Protein AF-A0AAV0EUQ7-F1 (afdb_monomer)

Secondary structure (DSSP, 8-state):
--HHHHHHHHHHHHHHHHHHT--TT--HHHHHHHHHHHHHH-TT-----------PPP-PPPP----------------------------------------PPPPPHHHHHHHHHHHHHHHHHHHHHHHHHHHHHHHHHHHHHHHHHHHHHHHHHHHHHHHHHHHHHHHS-STT---HHHHHHHHHHHHHHHHHHHHHGGG--SSSTTSGGG----------

Structure (mmCIF, N/CA/C/O backbone):
data_AF-A0AAV0EUQ7-F1
#
_entry.id   AF-A0AAV0EUQ7-F1
#
loop_
_atom_site.group_PDB
_atom_site.id
_atom_site.type_symbol
_atom_site.label_atom_id
_atom_site.label_alt_id
_atom_site.label_comp_id
_atom_site.label_asym_id
_atom_site.label_entity_id
_atom_site.label_seq_id
_atom_site.pdbx_PDB_ins_code
_atom_site.Cartn_x
_atom_site.Cartn_y
_atom_site.Cartn_z
_atom_site.occupancy
_atom_site.B_iso_or_equiv
_atom_site.auth_seq_id
_atom_site.auth_comp_id
_atom_site.auth_asym_id
_atom_site.auth_atom_id
_atom_site.pdbx_PDB_model_num
ATOM 1 N N . MET A 1 1 ? -34.499 -4.919 10.150 1.00 52.59 1 MET A N 1
ATOM 2 C CA . MET A 1 1 ? -34.180 -5.898 9.084 1.00 52.59 1 MET A CA 1
ATOM 3 C C . MET A 1 1 ? -33.471 -5.112 8.019 1.00 52.59 1 MET A C 1
ATOM 5 O O . MET A 1 1 ? -34.111 -4.411 7.245 1.00 52.59 1 MET A O 1
ATOM 9 N N . ASP A 1 2 ? -32.152 -5.117 8.083 1.00 74.38 2 ASP A N 1
ATOM 10 C CA . ASP A 1 2 ? -31.404 -3.967 7.592 1.00 74.38 2 ASP A CA 1
ATOM 11 C C . ASP A 1 2 ? -31.060 -4.186 6.128 1.00 74.38 2 ASP A C 1
ATOM 13 O O . ASP A 1 2 ? -30.527 -5.236 5.760 1.00 74.38 2 ASP A O 1
ATOM 17 N N . THR A 1 3 ? -31.366 -3.200 5.285 1.00 75.69 3 THR A N 1
ATOM 18 C CA . THR A 1 3 ? -31.221 -3.302 3.826 1.00 75.69 3 THR A CA 1
ATOM 19 C C . THR A 1 3 ? -29.813 -3.749 3.434 1.00 75.69 3 THR A C 1
ATOM 21 O O . THR A 1 3 ? -29.660 -4.605 2.568 1.00 75.69 3 THR A O 1
ATOM 24 N N . ILE A 1 4 ? -28.789 -3.265 4.146 1.00 79.06 4 ILE A N 1
ATOM 25 C CA . ILE A 1 4 ? -27.384 -3.661 3.970 1.00 79.06 4 ILE A CA 1
ATOM 26 C C . ILE A 1 4 ? -27.187 -5.164 4.237 1.00 79.06 4 ILE A C 1
ATOM 28 O O . ILE A 1 4 ? -26.607 -5.859 3.406 1.00 79.06 4 ILE A O 1
ATOM 32 N N . SER A 1 5 ? -27.717 -5.697 5.345 1.00 77.75 5 SER A N 1
ATOM 33 C CA . SER A 1 5 ? -27.618 -7.129 5.674 1.00 77.75 5 SER A CA 1
ATOM 34 C C . SER A 1 5 ? -28.355 -8.000 4.650 1.00 77.75 5 SER A C 1
ATOM 36 O O . SER A 1 5 ? -27.880 -9.078 4.295 1.00 77.75 5 SER A O 1
ATOM 38 N N . THR A 1 6 ? -29.490 -7.528 4.130 1.00 83.81 6 THR A N 1
ATOM 39 C CA . THR A 1 6 ? -30.262 -8.217 3.084 1.00 83.81 6 THR A CA 1
ATOM 40 C C . THR A 1 6 ? -29.517 -8.243 1.744 1.00 83.81 6 THR A C 1
ATOM 42 O O . THR A 1 6 ? -29.412 -9.300 1.122 1.00 83.81 6 THR A O 1
ATOM 45 N N . GLN A 1 7 ? -28.947 -7.113 1.313 1.00 82.00 7 GLN A N 1
ATOM 46 C CA . GLN A 1 7 ? -28.176 -7.022 0.067 1.00 82.00 7 GLN A CA 1
ATOM 47 C C . GLN A 1 7 ? -26.852 -7.808 0.148 1.00 82.00 7 GLN A C 1
ATOM 49 O O . GLN A 1 7 ? -26.487 -8.492 -0.806 1.00 82.00 7 GLN A O 1
ATOM 54 N N . ALA A 1 8 ? -26.175 -7.816 1.303 1.00 83.88 8 ALA A N 1
ATOM 55 C CA . ALA A 1 8 ? -24.977 -8.635 1.520 1.00 83.88 8 ALA A CA 1
ATOM 56 C C . ALA A 1 8 ? -25.270 -10.146 1.411 1.00 83.88 8 ALA A C 1
ATOM 58 O O . ALA A 1 8 ? -24.515 -10.882 0.776 1.00 83.88 8 ALA A O 1
ATOM 59 N N . ARG A 1 9 ? -26.401 -10.617 1.961 1.00 85.88 9 ARG A N 1
ATOM 60 C CA . ARG A 1 9 ? -26.843 -12.019 1.814 1.00 85.88 9 ARG A CA 1
ATOM 61 C C . ARG A 1 9 ? -27.103 -12.393 0.353 1.00 85.88 9 ARG A C 1
ATOM 63 O O . ARG A 1 9 ? -26.729 -13.491 -0.050 1.00 85.88 9 ARG A O 1
ATOM 70 N N . LYS A 1 10 ? -27.697 -11.491 -0.439 1.00 85.44 10 LYS A N 1
ATOM 71 C CA . LYS A 1 10 ? -27.901 -11.687 -1.885 1.00 85.44 10 LYS A CA 1
ATOM 72 C C . LYS A 1 10 ? -26.578 -11.823 -2.639 1.00 85.44 10 LYS A C 1
ATOM 74 O O . LYS A 1 10 ? -26.402 -12.810 -3.347 1.00 85.44 10 LYS A O 1
ATOM 79 N N . LEU A 1 11 ? -25.638 -10.892 -2.445 1.00 87.12 11 LEU A N 1
ATOM 80 C CA . LEU A 1 11 ? -24.323 -10.938 -3.099 1.00 87.12 11 LEU A CA 1
ATOM 81 C C . LEU A 1 11 ? -23.569 -12.237 -2.765 1.00 87.12 11 LEU A C 1
ATOM 83 O O . LEU A 1 11 ? -23.055 -12.895 -3.666 1.00 87.12 11 LEU A O 1
ATOM 87 N N . ASN A 1 12 ? -23.588 -12.661 -1.497 1.00 85.94 12 ASN A N 1
ATOM 88 C CA . ASN A 1 12 ? -23.003 -13.936 -1.069 1.00 85.94 12 ASN A CA 1
ATOM 89 C C . ASN A 1 12 ? -23.704 -15.157 -1.702 1.00 85.94 12 ASN A C 1
ATOM 91 O O . ASN A 1 12 ? -23.074 -16.196 -1.894 1.00 85.94 12 ASN A O 1
ATOM 95 N N . GLY A 1 13 ? -24.987 -15.043 -2.057 1.00 85.12 13 GLY A N 1
ATOM 96 C CA . GLY A 1 13 ? -25.699 -16.027 -2.875 1.00 85.12 13 GLY A CA 1
ATOM 97 C C . GLY A 1 13 ? -25.174 -16.084 -4.313 1.00 85.12 13 GLY A C 1
ATOM 98 O O . GLY A 1 13 ? -24.893 -17.173 -4.810 1.00 85.12 13 GLY A O 1
ATOM 99 N N . CYS A 1 14 ? -24.972 -14.929 -4.956 1.00 82.62 14 CYS A N 1
ATOM 100 C CA . CYS A 1 14 ? -24.403 -14.840 -6.308 1.00 82.62 14 CYS A CA 1
ATOM 101 C C . CYS A 1 14 ? -22.967 -15.388 -6.382 1.00 82.62 14 CYS A C 1
ATOM 103 O O . CYS A 1 14 ? -22.629 -16.073 -7.345 1.00 82.62 14 CYS A O 1
ATOM 105 N N . VAL A 1 15 ? -22.136 -15.135 -5.362 1.00 83.75 15 VAL A N 1
ATOM 106 C CA . VAL A 1 15 ? -20.780 -15.710 -5.260 1.00 83.75 15 VAL A CA 1
ATOM 107 C C . VAL A 1 15 ? -20.852 -17.239 -5.187 1.00 83.75 15 VAL A C 1
ATOM 109 O O . VAL A 1 15 ? -20.284 -17.910 -6.045 1.00 83.75 15 VAL A O 1
ATOM 112 N N . LYS A 1 16 ? -21.653 -17.798 -4.269 1.00 82.00 16 LYS A N 1
ATOM 113 C CA . LYS A 1 16 ? -21.816 -19.259 -4.126 1.00 82.00 16 LYS A CA 1
ATOM 114 C C . LYS A 1 16 ? -22.374 -19.948 -5.370 1.00 82.00 16 LYS A C 1
ATOM 116 O O . LYS A 1 16 ? -22.013 -21.084 -5.658 1.00 82.00 16 LYS A O 1
ATOM 121 N N . GLN A 1 17 ? -23.240 -19.277 -6.130 1.00 79.31 17 GLN A N 1
ATOM 122 C CA . GLN A 1 17 ? -23.713 -19.789 -7.421 1.00 79.31 17 GLN A CA 1
ATOM 123 C C . GLN A 1 17 ? -22.573 -19.922 -8.442 1.00 79.31 17 GLN A C 1
ATOM 125 O O . GLN A 1 17 ? -22.551 -20.892 -9.194 1.00 79.31 17 GLN A O 1
ATOM 130 N N . LEU A 1 18 ? -21.616 -18.991 -8.456 1.00 75.50 18 LEU A N 1
ATOM 131 C CA . LEU A 1 18 ? -20.462 -19.022 -9.360 1.00 75.50 18 LEU A CA 1
ATOM 132 C C . LEU A 1 18 ? -19.373 -20.001 -8.903 1.00 75.50 18 LEU A C 1
ATOM 134 O O . LEU A 1 18 ? -18.779 -20.666 -9.747 1.00 75.50 18 LEU A O 1
ATOM 138 N N . GLU A 1 19 ? -19.160 -20.142 -7.593 1.00 72.81 19 GLU A N 1
ATOM 139 C CA . GLU A 1 19 ? -18.294 -21.177 -7.007 1.00 72.81 19 GLU A CA 1
ATOM 140 C C . GLU A 1 19 ? -18.806 -22.585 -7.360 1.00 72.81 19 GLU A C 1
ATOM 142 O O . GLU A 1 19 ? -18.053 -23.414 -7.868 1.00 72.81 19 GLU A O 1
ATOM 147 N N . ASN A 1 20 ? -20.113 -22.831 -7.201 1.00 73.81 20 ASN A N 1
ATOM 148 C CA . ASN A 1 20 ? -20.750 -24.112 -7.535 1.00 73.81 20 ASN A CA 1
ATOM 149 C C . ASN A 1 20 ? -20.705 -24.465 -9.036 1.00 73.81 20 ASN A C 1
ATOM 151 O O . ASN A 1 20 ? -20.821 -25.638 -9.385 1.00 73.81 20 ASN A O 1
ATOM 155 N N . LEU A 1 21 ? -20.529 -23.480 -9.926 1.00 71.19 21 LEU A N 1
ATOM 156 C CA . LEU A 1 21 ? -20.320 -23.702 -11.366 1.00 71.19 21 LEU A CA 1
ATOM 157 C C . LEU A 1 21 ? -18.876 -24.114 -11.713 1.00 71.19 21 LEU A C 1
ATOM 159 O O . LEU A 1 21 ? -18.575 -24.377 -12.875 1.00 71.19 21 LEU A O 1
ATOM 163 N N . ASN A 1 22 ? -18.000 -24.192 -10.707 1.00 65.06 22 ASN A N 1
ATOM 164 C CA . ASN A 1 22 ? -16.682 -24.823 -10.732 1.00 65.06 22 ASN A CA 1
ATOM 165 C C . ASN A 1 22 ? -15.756 -24.443 -11.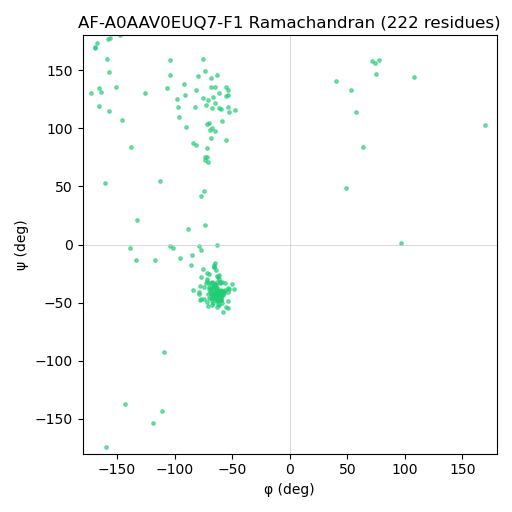922 1.00 65.06 22 ASN A C 1
ATOM 167 O O . ASN A 1 22 ? -15.177 -25.325 -12.569 1.00 65.06 22 ASN A O 1
ATOM 171 N N . PRO A 1 23 ? -15.576 -23.139 -12.238 1.00 61.88 23 PRO A N 1
ATOM 172 C CA . PRO A 1 23 ? -14.673 -22.687 -13.294 1.00 61.88 23 PRO A CA 1
ATOM 173 C C . PRO A 1 23 ? -13.206 -22.866 -12.868 1.00 61.88 23 PRO A C 1
ATOM 175 O O . PRO A 1 23 ? -12.555 -21.934 -12.395 1.00 61.88 23 PRO A O 1
ATOM 178 N N . SER A 1 24 ? -12.683 -24.081 -13.038 1.00 55.16 24 SER A N 1
ATOM 179 C CA . SER A 1 24 ? -11.298 -24.441 -12.711 1.00 55.16 24 SER A CA 1
ATOM 180 C C . SER A 1 24 ? -10.305 -23.475 -13.369 1.00 55.16 24 SER A C 1
ATOM 182 O O . SER A 1 24 ? -10.194 -23.431 -14.592 1.00 55.16 24 SER A O 1
ATOM 184 N N . GLY A 1 25 ? -9.592 -22.696 -12.549 1.00 64.06 25 GLY A N 1
ATOM 185 C CA . GLY A 1 25 ? -8.613 -21.696 -12.993 1.00 64.06 25 GLY A CA 1
ATOM 186 C C . GLY A 1 25 ? -9.114 -20.247 -13.094 1.00 64.06 25 GLY A C 1
ATOM 187 O O . GLY A 1 25 ? -8.322 -19.379 -13.452 1.00 64.06 25 GLY A O 1
ATOM 188 N N . ALA A 1 26 ? -10.377 -19.946 -12.768 1.00 68.88 26 ALA A N 1
ATOM 189 C CA . ALA A 1 26 ? -10.827 -18.557 -12.615 1.00 68.88 26 ALA A CA 1
ATOM 190 C C . ALA A 1 26 ? -10.194 -17.893 -11.379 1.00 68.88 26 ALA A C 1
ATOM 192 O O . ALA A 1 26 ? -10.046 -18.528 -10.333 1.00 68.88 26 ALA A O 1
ATOM 193 N N . SER A 1 27 ? -9.863 -16.603 -11.472 1.00 78.44 27 SER A N 1
ATOM 194 C CA . SER A 1 27 ? -9.419 -15.830 -10.310 1.00 78.44 27 SER A CA 1
ATOM 195 C C . SER A 1 27 ? -10.594 -15.519 -9.381 1.00 78.44 27 SER A C 1
ATOM 197 O O . SER A 1 27 ? -11.710 -15.271 -9.842 1.00 78.44 27 SER A O 1
ATOM 199 N N . GLU A 1 28 ? -10.333 -15.411 -8.075 1.00 80.38 28 GLU A N 1
ATOM 200 C CA . GLU A 1 28 ? -11.269 -14.847 -7.086 1.00 80.38 28 GLU A CA 1
ATOM 201 C C . GLU A 1 28 ? -11.841 -13.499 -7.563 1.00 80.38 28 GLU A C 1
ATOM 203 O O . GLU A 1 28 ? -13.035 -13.223 -7.436 1.00 80.38 28 GLU A O 1
ATOM 208 N N . LYS A 1 29 ? -10.998 -12.687 -8.216 1.00 81.81 29 LYS A N 1
ATOM 209 C CA . LYS A 1 29 ? -11.398 -11.419 -8.826 1.00 81.81 29 LYS A CA 1
ATOM 210 C C . LYS A 1 29 ? -12.425 -11.597 -9.951 1.00 81.81 29 LYS A C 1
ATOM 212 O O . LYS A 1 29 ? -13.379 -10.826 -10.014 1.00 81.81 29 LYS A O 1
ATOM 217 N N . ASP A 1 30 ? -12.262 -12.606 -10.805 1.00 81.06 30 ASP A N 1
ATOM 218 C CA . ASP A 1 30 ? -13.189 -12.887 -11.909 1.00 81.06 30 ASP A CA 1
ATOM 219 C C . ASP A 1 30 ? -14.533 -13.404 -11.382 1.00 81.06 30 ASP A C 1
ATOM 221 O O . ASP A 1 30 ? -15.588 -13.063 -11.921 1.00 81.06 30 ASP A O 1
ATOM 225 N N . ILE A 1 31 ? -14.504 -14.202 -10.308 1.00 81.94 31 ILE A N 1
ATOM 226 C CA . ILE A 1 31 ? -15.698 -14.672 -9.595 1.00 81.94 31 ILE A CA 1
ATOM 227 C C . ILE A 1 31 ? -16.444 -13.473 -8.996 1.00 81.94 31 ILE A C 1
ATOM 229 O O . ILE A 1 31 ? -17.648 -13.335 -9.216 1.00 81.94 31 ILE A O 1
ATOM 233 N N . LEU A 1 32 ? -15.742 -12.563 -8.313 1.00 85.19 32 LEU A N 1
ATOM 234 C CA . LEU A 1 32 ? -16.341 -11.373 -7.704 1.00 85.19 32 LEU A CA 1
ATOM 235 C C . LEU A 1 32 ? -16.910 -10.397 -8.747 1.00 85.19 32 LEU A C 1
ATOM 237 O O . LEU A 1 32 ? -18.038 -9.925 -8.588 1.00 85.19 32 LEU A O 1
ATOM 241 N N . ASP A 1 33 ? -16.177 -10.115 -9.827 1.00 84.38 33 ASP A N 1
ATOM 242 C CA . ASP A 1 33 ? -16.648 -9.217 -10.889 1.00 84.38 33 ASP A CA 1
ATOM 243 C C . ASP A 1 33 ? -17.863 -9.820 -11.636 1.00 84.38 33 ASP A C 1
ATOM 245 O O . ASP A 1 33 ? -18.817 -9.097 -11.937 1.00 84.38 33 ASP A O 1
ATOM 249 N N . ARG A 1 34 ? -17.925 -11.150 -11.829 1.00 80.88 34 ARG A N 1
ATOM 250 C CA . ARG A 1 34 ? -19.130 -11.848 -12.335 1.00 80.88 34 ARG A CA 1
ATOM 251 C C . ARG A 1 34 ? -20.295 -11.816 -11.340 1.00 80.88 34 ARG A C 1
ATOM 253 O O . ARG A 1 34 ? -21.426 -11.548 -11.749 1.00 80.88 34 ARG A O 1
ATOM 260 N N . ALA A 1 35 ? -20.042 -12.039 -10.048 1.00 82.75 35 ALA A N 1
ATOM 261 C CA . ALA A 1 35 ? -21.071 -11.992 -9.003 1.00 82.75 35 ALA A CA 1
ATOM 262 C C . ALA A 1 35 ? -21.726 -10.607 -8.940 1.00 82.75 35 ALA A C 1
ATOM 264 O O . ALA A 1 35 ? -22.945 -10.492 -8.815 1.00 82.75 35 ALA A O 1
ATOM 265 N N . LYS A 1 36 ? -20.917 -9.556 -9.111 1.00 84.81 36 LYS A N 1
ATOM 266 C CA . LYS A 1 36 ? -21.348 -8.158 -9.167 1.00 84.81 36 LYS A CA 1
ATOM 267 C C . LYS A 1 36 ? -22.245 -7.869 -10.375 1.00 84.81 36 LYS A C 1
ATOM 269 O O . LYS A 1 36 ? -23.234 -7.157 -10.225 1.00 84.81 36 LYS A O 1
ATOM 274 N N . VAL A 1 37 ? -21.958 -8.454 -11.543 1.00 83.50 37 VAL A N 1
ATOM 275 C CA . VAL A 1 37 ? -22.826 -8.348 -12.733 1.00 83.50 37 VAL A CA 1
ATOM 276 C C . VAL A 1 37 ? -24.178 -9.025 -12.501 1.00 83.50 37 VAL A C 1
ATOM 278 O O . VAL A 1 37 ? -25.200 -8.398 -12.769 1.00 83.50 37 VAL A O 1
ATOM 281 N N . LEU A 1 38 ? -24.208 -10.252 -11.964 1.00 81.00 38 LEU A N 1
ATOM 282 C CA . LEU A 1 38 ? -25.463 -10.950 -11.638 1.00 81.00 38 LEU A CA 1
ATOM 283 C C . LEU A 1 38 ? -26.294 -10.164 -10.612 1.00 81.00 38 LEU A C 1
ATOM 285 O O . LEU A 1 38 ? -27.476 -9.905 -10.826 1.00 81.00 38 LEU A O 1
ATOM 289 N N . PHE A 1 39 ? -25.652 -9.702 -9.539 1.00 81.69 39 PHE A N 1
ATOM 290 C CA . PHE A 1 39 ? -26.280 -8.909 -8.483 1.00 81.69 39 PHE A CA 1
ATOM 291 C C . PHE A 1 39 ? -26.859 -7.569 -8.987 1.00 81.69 39 PHE A C 1
ATOM 293 O O . PHE A 1 39 ? -27.863 -7.097 -8.463 1.00 81.69 39 PHE A O 1
ATOM 300 N N . MET A 1 40 ? -26.283 -6.977 -10.042 1.00 79.75 40 MET A N 1
ATOM 301 C CA . MET A 1 40 ? -26.794 -5.754 -10.682 1.00 79.75 40 MET A CA 1
ATOM 302 C C . MET A 1 40 ? -27.890 -5.986 -11.741 1.00 79.75 40 MET A C 1
ATOM 304 O O . MET A 1 40 ? -28.479 -5.006 -12.207 1.00 79.75 40 MET A O 1
ATOM 308 N N . GLN A 1 41 ? -28.166 -7.234 -12.137 1.00 75.69 41 GLN A N 1
ATOM 309 C CA . GLN A 1 41 ? -29.303 -7.586 -13.007 1.00 75.69 41 GLN A CA 1
ATOM 310 C C . GLN A 1 41 ? -30.604 -7.798 -12.221 1.00 75.69 41 GLN A C 1
ATOM 312 O O . GLN A 1 41 ? -31.687 -7.749 -12.803 1.00 75.69 41 GLN A O 1
ATOM 317 N N . ASP A 1 42 ? -30.503 -8.007 -10.908 1.00 69.69 42 ASP A N 1
ATOM 318 C CA . ASP A 1 42 ? -31.632 -8.231 -10.011 1.00 69.69 42 ASP A CA 1
ATOM 319 C C . ASP A 1 42 ? -32.564 -6.992 -10.008 1.00 69.69 42 ASP A C 1
ATOM 321 O O . ASP A 1 42 ? -32.129 -5.904 -9.619 1.00 69.69 42 ASP A O 1
ATOM 325 N N . PRO A 1 43 ? -33.842 -7.086 -10.435 1.00 63.81 43 PRO A N 1
ATOM 326 C CA . PRO A 1 43 ? -34.712 -5.911 -10.597 1.00 63.81 43 PRO A CA 1
ATOM 327 C C . PRO A 1 43 ? -35.032 -5.217 -9.264 1.00 63.81 43 PRO A C 1
ATOM 329 O O . PRO A 1 43 ? -35.364 -4.034 -9.244 1.00 63.81 43 PRO A O 1
ATOM 332 N N . ASN A 1 44 ? -34.860 -5.937 -8.152 1.00 63.81 44 ASN A N 1
ATOM 333 C CA . ASN A 1 44 ? -34.972 -5.431 -6.784 1.00 63.81 44 ASN A CA 1
ATOM 334 C C . ASN A 1 44 ? -33.639 -4.862 -6.241 1.00 63.81 44 ASN A C 1
ATOM 336 O O . ASN A 1 44 ? -33.504 -4.654 -5.030 1.00 63.81 44 ASN A O 1
ATOM 340 N N . PHE A 1 45 ? -32.634 -4.627 -7.093 1.00 65.50 45 PHE A N 1
ATOM 341 C CA . PHE A 1 45 ? -31.454 -3.839 -6.742 1.00 65.50 45 PHE A CA 1
ATOM 342 C C . PHE A 1 45 ? -31.738 -2.344 -6.938 1.00 65.50 45 PHE A C 1
ATOM 344 O O . PHE A 1 45 ? -31.469 -1.749 -7.988 1.00 65.50 45 PHE A O 1
ATOM 351 N N . GLU A 1 46 ? -32.290 -1.722 -5.894 1.00 56.84 46 GLU A N 1
ATOM 352 C CA . GLU A 1 46 ? -32.380 -0.269 -5.817 1.00 56.84 46 GLU A CA 1
ATOM 353 C C . GLU A 1 46 ? -30.968 0.331 -5.867 1.00 56.84 46 GLU A C 1
ATOM 355 O O . GLU A 1 46 ? -30.113 0.071 -5.018 1.00 56.84 46 GLU A O 1
ATOM 360 N N . LYS A 1 47 ? -30.705 1.103 -6.923 1.00 56.34 47 LYS A N 1
ATOM 361 C CA . LYS A 1 47 ? -29.368 1.612 -7.228 1.00 56.34 47 LYS A CA 1
ATOM 362 C C . LYS A 1 47 ? -28.994 2.694 -6.226 1.00 56.34 47 LYS A C 1
ATOM 364 O O . LYS A 1 47 ? -29.430 3.837 -6.375 1.00 56.34 47 LYS A O 1
ATOM 369 N N . PHE A 1 48 ? -28.131 2.345 -5.271 1.00 47.72 48 PHE A N 1
ATOM 370 C CA . PHE A 1 48 ? -27.405 3.320 -4.463 1.00 47.72 48 PHE A CA 1
ATOM 371 C C . PHE A 1 48 ? -26.799 4.382 -5.389 1.00 47.72 48 PHE A C 1
ATOM 373 O O . PHE A 1 48 ? -25.985 4.087 -6.267 1.00 47.72 48 PHE A O 1
ATOM 380 N N . LYS A 1 49 ? -27.268 5.624 -5.242 1.00 41.44 49 LYS A N 1
ATOM 381 C CA . LYS A 1 49 ? -26.734 6.772 -5.970 1.00 41.44 49 LYS A CA 1
ATOM 382 C C . LYS A 1 49 ? -25.483 7.244 -5.246 1.00 41.44 49 LYS A C 1
ATOM 384 O O . LYS A 1 49 ? -25.551 8.153 -4.422 1.00 41.44 49 LYS A O 1
ATOM 389 N N . ASP A 1 50 ? -24.351 6.629 -5.569 1.00 42.62 50 ASP A N 1
ATOM 390 C CA . ASP A 1 50 ? -23.049 7.191 -5.227 1.00 42.62 50 ASP A CA 1
ATOM 391 C C . ASP A 1 50 ? -22.993 8.623 -5.776 1.00 42.62 50 ASP A C 1
ATOM 393 O O . ASP A 1 50 ? -23.093 8.835 -6.987 1.00 42.62 50 ASP A O 1
ATOM 397 N N . ASN A 1 51 ? -22.843 9.618 -4.896 1.00 41.16 51 ASN A N 1
ATOM 398 C CA . ASN A 1 51 ? -22.786 11.039 -5.270 1.00 41.16 51 ASN A CA 1
ATOM 399 C C . ASN A 1 51 ? -21.411 11.427 -5.854 1.00 41.16 51 ASN A C 1
ATOM 401 O O . ASN A 1 51 ? -20.851 12.477 -5.550 1.00 41.16 51 ASN A O 1
ATOM 405 N N . VAL A 1 52 ? -20.864 10.558 -6.706 1.00 41.12 52 VAL A N 1
ATOM 406 C CA . VAL A 1 52 ? -19.665 10.792 -7.509 1.00 41.12 52 VAL A CA 1
ATOM 407 C C . VAL A 1 52 ? -20.130 11.237 -8.901 1.00 41.12 52 VAL A C 1
ATOM 409 O O . VAL A 1 52 ? -20.801 10.453 -9.581 1.00 41.12 52 VAL A O 1
ATOM 412 N N . PRO A 1 53 ? -19.798 12.458 -9.366 1.00 40.44 53 PRO A N 1
ATOM 413 C CA . PRO A 1 53 ? -20.285 12.998 -10.635 1.00 40.44 53 PRO A CA 1
ATOM 414 C C . PRO A 1 53 ? -19.599 12.336 -11.842 1.00 40.44 53 PRO A C 1
ATOM 416 O O . PRO A 1 53 ? -18.784 12.929 -12.544 1.00 40.44 53 PRO A O 1
ATOM 419 N N . THR A 1 54 ? -19.956 11.080 -12.110 1.00 42.88 54 THR A N 1
ATOM 420 C CA . THR A 1 54 ? -19.594 10.387 -13.348 1.00 42.88 54 THR A CA 1
ATOM 421 C C . THR A 1 54 ? -20.382 11.015 -14.490 1.00 42.88 54 THR A C 1
ATOM 423 O O . THR A 1 54 ? -21.583 10.769 -14.624 1.00 42.88 54 THR A O 1
ATOM 426 N N . ALA A 1 55 ? -19.713 11.823 -15.312 1.00 43.06 55 ALA A N 1
ATOM 427 C CA . ALA A 1 55 ? -20.304 12.426 -16.500 1.00 43.06 55 ALA A CA 1
ATOM 428 C C . ALA A 1 55 ? -20.810 11.328 -17.453 1.00 43.06 55 ALA A C 1
ATOM 430 O O . ALA A 1 55 ? -20.028 10.627 -18.093 1.00 43.06 55 ALA A O 1
ATOM 431 N N . ARG A 1 56 ? -22.134 11.152 -17.531 1.00 42.66 56 ARG A N 1
ATOM 432 C CA . ARG A 1 56 ? -22.771 10.226 -18.474 1.00 42.66 56 ARG A CA 1
ATOM 433 C C . ARG A 1 56 ? -23.244 11.000 -19.692 1.00 42.66 56 ARG A C 1
ATOM 435 O O . ARG A 1 56 ? -24.009 11.952 -19.559 1.00 42.66 56 ARG A O 1
ATOM 442 N N . HIS A 1 57 ? -22.811 10.557 -20.868 1.00 40.50 57 HIS A N 1
ATOM 443 C CA . HIS A 1 57 ? -23.262 11.095 -22.147 1.00 40.50 57 HIS A CA 1
ATOM 444 C C . HIS A 1 57 ? -24.793 11.063 -22.236 1.00 40.50 57 HIS A C 1
ATOM 446 O O . HIS A 1 57 ? -25.420 10.029 -21.994 1.00 40.50 57 HIS A O 1
ATOM 452 N N . ALA A 1 58 ? -25.393 12.201 -22.581 1.00 43.00 58 ALA A N 1
ATOM 453 C CA . ALA A 1 58 ? -26.832 12.303 -22.755 1.00 43.00 58 ALA A CA 1
ATOM 454 C C . ALA A 1 58 ? -27.261 11.659 -24.082 1.00 43.00 58 ALA A C 1
ATOM 456 O O . ALA A 1 58 ? -26.784 12.040 -25.149 1.00 43.00 58 ALA A O 1
ATOM 457 N N . ALA A 1 59 ? -28.212 10.728 -24.013 1.00 37.47 59 ALA A N 1
ATOM 458 C CA . ALA A 1 59 ? -28.981 10.245 -25.156 1.00 37.47 59 ALA A CA 1
ATOM 459 C C . ALA A 1 59 ? -30.480 10.400 -24.822 1.00 37.47 59 ALA A C 1
ATOM 461 O O . ALA A 1 59 ? -30.895 10.016 -23.722 1.00 37.47 59 ALA A O 1
ATOM 462 N N . PRO A 1 60 ? -31.302 11.002 -25.700 1.00 45.44 60 PRO A N 1
ATOM 463 C CA . PRO A 1 60 ? -32.626 11.485 -25.314 1.00 45.44 60 PRO A CA 1
ATOM 464 C C . PRO A 1 60 ? -33.681 10.371 -25.288 1.00 45.44 60 PRO A C 1
ATOM 466 O O . PRO A 1 60 ? -33.853 9.639 -26.263 1.00 45.44 60 PRO A O 1
ATOM 469 N N . LYS A 1 61 ? -34.480 10.309 -24.213 1.00 36.91 61 LYS A N 1
ATOM 470 C CA . LYS A 1 61 ? -35.784 9.624 -24.239 1.00 36.91 61 LYS A CA 1
ATOM 471 C C . LYS A 1 61 ? -36.894 10.611 -24.608 1.00 36.91 61 LYS A C 1
ATOM 473 O O . LYS A 1 61 ? -36.887 11.761 -24.180 1.00 36.91 61 LYS A O 1
ATOM 478 N N . LYS A 1 62 ? -37.816 10.151 -25.458 1.00 35.47 62 LYS A N 1
ATOM 479 C CA . LYS A 1 62 ? -38.901 10.949 -26.052 1.00 35.47 62 LYS A CA 1
ATOM 480 C C . LYS A 1 62 ? -40.031 11.227 -25.046 1.00 35.47 62 LYS A C 1
ATOM 482 O O . LYS A 1 62 ? -40.185 10.507 -24.065 1.00 35.47 62 LYS A O 1
ATOM 487 N N . ARG A 1 63 ? -40.833 12.259 -25.338 1.00 37.09 63 ARG A N 1
ATOM 488 C CA . ARG A 1 63 ? -42.084 12.610 -24.636 1.00 37.09 63 ARG A CA 1
ATOM 489 C C . ARG A 1 63 ? -43.158 11.519 -24.769 1.00 37.09 63 ARG A C 1
ATOM 491 O O . ARG A 1 63 ? -43.312 10.998 -25.867 1.00 37.09 63 ARG A O 1
ATOM 498 N N . GLN A 1 64 ? -43.960 11.353 -23.715 1.00 33.38 64 GLN A N 1
ATOM 499 C CA . GLN A 1 64 ? -45.428 11.146 -23.646 1.00 33.38 64 GLN A CA 1
ATOM 500 C C . GLN A 1 64 ? -45.778 11.392 -22.146 1.00 33.38 64 GLN A C 1
ATOM 502 O O . GLN A 1 64 ? -45.030 10.912 -21.301 1.00 33.38 64 GLN A O 1
ATOM 507 N N . VAL A 1 65 ? -46.612 12.359 -21.714 1.00 34.31 65 VAL A N 1
ATOM 508 C CA . VAL A 1 65 ? -48.095 12.527 -21.787 1.00 34.31 65 VAL A CA 1
ATOM 509 C C . VAL A 1 65 ? -48.858 11.309 -21.223 1.00 34.31 65 VAL A C 1
ATOM 511 O O . VAL A 1 65 ? -48.513 10.194 -21.595 1.00 34.31 65 VAL A O 1
ATOM 514 N N . ASN A 1 66 ? -49.884 11.416 -20.361 1.00 31.64 66 ASN A N 1
ATOM 515 C CA . ASN A 1 66 ? -50.581 12.569 -19.740 1.00 31.64 66 ASN A CA 1
ATOM 516 C C . A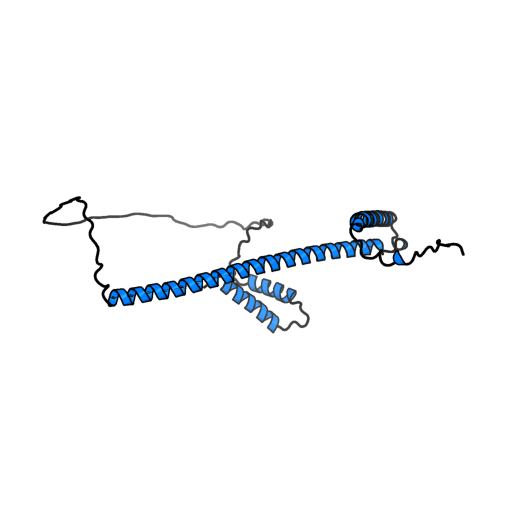SN A 1 66 ? -51.343 12.116 -18.446 1.00 31.64 66 ASN A C 1
ATOM 518 O O . ASN A 1 66 ? -51.276 10.937 -18.114 1.00 31.64 66 ASN A O 1
ATOM 522 N N . TYR A 1 67 ? -52.126 13.025 -17.826 1.00 31.81 67 TYR A N 1
ATOM 523 C CA . TYR A 1 67 ? -53.129 12.845 -16.734 1.00 31.81 67 TYR A CA 1
ATOM 524 C C . TYR A 1 67 ? -52.627 12.611 -15.275 1.00 31.81 67 TYR A C 1
ATOM 526 O O . TYR A 1 67 ? -51.627 11.927 -15.089 1.00 31.81 67 TYR A O 1
ATOM 534 N N . ASP A 1 68 ? -53.298 13.062 -14.189 1.00 31.55 68 ASP A N 1
ATOM 535 C CA . ASP A 1 68 ? -54.130 14.279 -13.936 1.00 31.55 68 ASP A CA 1
ATOM 536 C C . ASP A 1 68 ? -54.477 14.473 -12.422 1.00 31.55 68 ASP A C 1
ATOM 538 O O . ASP A 1 68 ? -54.310 13.553 -11.627 1.00 31.55 68 ASP A O 1
ATOM 542 N N . SER A 1 69 ? -55.039 15.642 -12.072 1.00 34.88 69 SER A N 1
ATOM 543 C CA . SER A 1 69 ? -56.003 15.941 -10.981 1.00 34.88 69 SER A CA 1
ATOM 544 C C . SER A 1 69 ? -55.648 15.767 -9.480 1.00 34.88 69 SER A C 1
ATOM 546 O O . SER A 1 69 ? -56.069 14.822 -8.822 1.00 34.88 69 SER A O 1
ATOM 548 N N . SER A 1 70 ? -55.000 16.795 -8.915 1.00 38.94 70 SER A N 1
ATOM 549 C CA . SER A 1 70 ? -55.566 17.792 -7.960 1.00 38.94 70 SER A CA 1
ATOM 550 C C . SER A 1 70 ? -56.550 17.450 -6.800 1.00 38.94 70 SER A C 1
ATOM 552 O O . SER A 1 70 ? -57.589 16.846 -7.031 1.00 38.94 70 SER A O 1
ATOM 554 N N . GLN A 1 71 ? -56.319 18.134 -5.647 1.00 33.59 71 GLN A N 1
ATOM 555 C CA . GLN A 1 71 ? -57.285 18.631 -4.608 1.00 33.59 71 GLN A CA 1
ATOM 556 C C . GLN A 1 71 ? -57.989 17.604 -3.670 1.00 33.59 71 GLN A C 1
ATOM 558 O O . GLN A 1 71 ? -58.068 16.433 -4.012 1.00 33.59 71 GLN A O 1
ATOM 563 N N . SER A 1 72 ? -58.514 17.917 -2.460 1.00 34.19 72 SER A N 1
ATOM 564 C CA . SER A 1 72 ? -58.466 19.072 -1.500 1.00 34.19 72 SER A CA 1
ATOM 565 C C . SER A 1 72 ? -59.033 18.618 -0.117 1.00 34.19 72 SER A C 1
ATOM 567 O O . SER A 1 72 ? -59.959 17.817 -0.119 1.00 34.19 72 SER A O 1
ATOM 569 N N . ASP A 1 73 ? -58.434 18.920 1.050 1.00 34.69 73 ASP A N 1
ATOM 570 C CA . ASP A 1 73 ? -58.735 20.015 2.030 1.00 34.69 73 ASP A CA 1
ATOM 571 C C . ASP A 1 73 ? -60.012 19.876 2.936 1.00 34.69 73 ASP A C 1
ATOM 573 O O . ASP A 1 73 ? -60.975 19.216 2.555 1.00 34.69 73 ASP A O 1
ATOM 577 N N . SER A 1 74 ? -60.017 20.556 4.107 1.00 33.19 74 SER A N 1
ATOM 578 C CA . SER A 1 74 ? -61.105 20.871 5.091 1.00 33.19 74 SER A CA 1
ATOM 579 C C . SER A 1 74 ? -61.187 20.175 6.491 1.00 33.19 74 SER A C 1
ATOM 581 O O . SER A 1 74 ? -60.869 19.003 6.675 1.00 33.19 74 SER A O 1
ATOM 583 N N . HIS A 1 75 ? -61.628 20.966 7.496 1.00 34.28 75 HIS A N 1
ATOM 584 C CA . HIS A 1 75 ? -61.794 20.743 8.965 1.00 34.28 75 HIS A CA 1
ATOM 585 C C . HIS A 1 75 ? -62.833 21.775 9.527 1.00 34.28 75 HIS A C 1
ATOM 587 O O . HIS A 1 75 ? -63.205 22.656 8.747 1.00 34.28 75 HIS A O 1
ATOM 593 N N . PRO A 1 76 ? -63.271 21.807 10.828 1.00 63.25 76 PRO A N 1
ATOM 594 C CA . PRO A 1 76 ? -62.960 20.961 12.000 1.00 63.25 76 PRO A CA 1
ATOM 595 C C . PRO A 1 76 ? -64.132 20.029 12.446 1.00 63.25 76 PRO A C 1
ATOM 597 O O . PRO A 1 76 ? -64.150 18.957 11.842 1.00 63.25 76 PRO A O 1
ATOM 600 N N . PRO A 1 77 ? -65.105 20.292 13.384 1.00 43.41 77 PRO A N 1
ATOM 601 C CA . PRO A 1 77 ? -65.421 21.428 14.292 1.00 43.41 77 PRO A CA 1
ATOM 602 C C . PRO A 1 77 ? -65.382 21.077 15.827 1.00 43.41 77 PRO A C 1
ATOM 604 O O . PRO A 1 77 ? -64.636 20.199 16.249 1.00 43.41 77 PRO A O 1
ATOM 607 N N . SER A 1 78 ? -66.137 21.797 16.684 1.00 35.50 78 SER A N 1
ATOM 608 C CA . SER A 1 78 ? -66.340 21.664 18.168 1.00 35.50 78 SER A CA 1
ATOM 609 C C . SER A 1 78 ? -67.554 22.547 18.598 1.00 35.50 78 SER A C 1
ATOM 611 O O . SER A 1 78 ? -68.010 23.263 17.700 1.00 35.50 78 SER A O 1
ATOM 613 N N . PRO A 1 79 ? -68.125 22.597 19.847 1.00 50.69 79 PRO A N 1
ATOM 614 C CA . PRO A 1 79 ? -67.736 22.124 21.209 1.00 50.69 79 PRO A CA 1
ATOM 615 C C . PRO A 1 79 ? -68.635 20.944 21.716 1.00 50.69 79 PRO A C 1
ATOM 617 O O . PRO A 1 79 ? -68.929 20.106 20.874 1.00 50.69 79 PRO A O 1
ATOM 620 N N . ILE A 1 80 ? -69.095 20.671 22.968 1.00 33.16 80 ILE A N 1
ATOM 621 C CA . ILE A 1 80 ? -69.301 21.296 24.328 1.00 33.16 80 ILE A CA 1
ATOM 622 C C . ILE A 1 80 ? -69.335 20.144 25.401 1.00 33.16 80 ILE A C 1
ATOM 624 O O . ILE A 1 80 ? -69.283 18.992 24.986 1.00 33.16 80 ILE A O 1
ATOM 628 N N . SER A 1 81 ? -69.448 20.245 26.748 1.00 35.94 81 SER A N 1
ATOM 629 C CA . SER A 1 81 ? -69.679 21.293 27.792 1.00 35.94 81 SER A CA 1
ATOM 630 C C . SER A 1 81 ? -68.812 20.960 29.061 1.00 35.94 81 SER A C 1
ATOM 632 O O . SER A 1 81 ? -67.668 20.583 28.832 1.00 35.94 81 SER A O 1
ATOM 634 N N . SER A 1 82 ? -69.113 21.009 30.384 1.00 32.62 82 SER A N 1
ATOM 635 C CA . SER A 1 82 ? -70.246 21.370 31.298 1.00 32.62 82 SER A CA 1
ATOM 636 C C . SER A 1 82 ? -69.750 21.421 32.782 1.00 32.62 82 SER A C 1
ATOM 638 O O . SER A 1 82 ? -68.646 20.955 33.054 1.00 32.62 82 SER A O 1
ATOM 640 N N . SER A 1 83 ? -70.528 21.937 33.761 1.00 40.22 83 SER A N 1
ATOM 641 C CA . SER A 1 83 ? -70.176 21.987 35.217 1.00 40.22 83 SER A CA 1
ATOM 642 C C . SER A 1 83 ? -71.426 22.132 36.132 1.00 40.22 83 SER A C 1
ATOM 644 O O . SER A 1 83 ? -72.461 22.523 35.584 1.00 40.22 83 SER A O 1
ATOM 646 N N . PRO A 1 84 ? -71.407 21.801 37.459 1.00 48.38 84 PRO A N 1
ATOM 647 C CA . PRO A 1 84 ? -71.161 22.844 38.499 1.00 48.38 84 PRO A CA 1
ATOM 648 C C . PRO A 1 84 ? -70.603 22.418 39.907 1.00 48.38 84 PRO A C 1
ATOM 650 O O . PRO A 1 84 ? -71.041 21.424 40.479 1.00 48.38 84 PRO A O 1
ATOM 653 N N . GLY A 1 85 ? -69.800 23.294 40.553 1.00 37.69 85 GLY A N 1
ATOM 654 C CA . GLY A 1 85 ? -69.653 23.448 42.035 1.00 37.69 85 GLY A CA 1
ATOM 655 C C . GLY A 1 85 ? -68.802 22.419 42.829 1.00 37.69 85 GLY A C 1
ATOM 656 O O . GLY A 1 85 ? -68.593 21.312 42.355 1.00 37.69 85 GLY A O 1
ATOM 657 N N . LEU A 1 86 ? -68.262 22.677 44.042 1.00 42.78 86 LEU A N 1
ATOM 658 C CA . LEU A 1 86 ? -68.197 23.861 44.945 1.00 42.78 86 LEU A CA 1
ATOM 659 C C . LEU A 1 86 ? -66.852 23.888 45.754 1.00 42.78 86 LEU A C 1
ATOM 661 O O . LEU A 1 86 ? -66.004 23.018 45.578 1.00 42.78 86 LEU A O 1
ATOM 665 N N . SER A 1 87 ? -66.640 24.901 46.615 1.00 42.19 87 SER A N 1
ATOM 666 C CA . SER A 1 87 ? -65.330 25.375 47.144 1.00 42.19 87 SER A CA 1
ATOM 667 C C . SER A 1 87 ? -64.962 24.991 48.600 1.00 42.19 87 SER A C 1
ATOM 669 O O . SER A 1 87 ? -65.860 24.815 49.414 1.00 42.19 87 SER A O 1
ATOM 671 N N . SER A 1 88 ? -63.655 25.010 48.955 1.00 34.56 88 SER A N 1
ATOM 672 C CA . SER A 1 88 ? -63.045 25.499 50.238 1.00 34.56 88 SER A CA 1
ATOM 673 C C . SER A 1 88 ? -61.549 25.101 50.319 1.00 34.56 88 SER A C 1
ATOM 675 O O . SER A 1 88 ? -61.239 23.924 50.439 1.00 34.56 88 SER A O 1
ATOM 677 N N . SER A 1 89 ? -60.573 25.991 50.090 1.00 45.69 89 SER A N 1
ATOM 678 C CA . SER A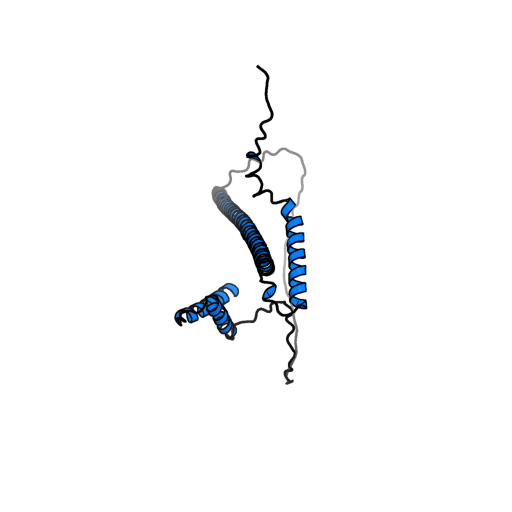 1 89 ? -59.920 26.880 51.083 1.00 45.69 89 SER A CA 1
ATOM 679 C C . SER A 1 89 ? -59.253 26.188 52.289 1.00 45.69 89 SER A C 1
ATOM 681 O O . SER A 1 89 ? -59.961 25.680 53.152 1.00 45.69 89 SER A O 1
ATOM 683 N N . PHE A 1 90 ? -57.915 26.274 52.391 1.00 35.69 90 PHE A N 1
ATOM 684 C CA . PHE A 1 90 ? -57.201 27.097 53.397 1.00 35.69 90 PHE A CA 1
ATOM 685 C C . PHE A 1 90 ? -55.678 27.125 53.129 1.00 35.69 90 PHE A C 1
ATOM 687 O O . PHE A 1 90 ? -55.052 26.077 53.007 1.00 35.69 90 PHE A O 1
ATOM 694 N N . ASN A 1 91 ? -55.076 28.322 53.107 1.00 55.25 91 ASN A N 1
ATOM 695 C CA . ASN A 1 91 ? -53.618 28.525 53.076 1.00 55.25 91 ASN A CA 1
ATOM 696 C C . ASN A 1 91 ? -53.119 28.965 54.459 1.00 55.25 91 ASN A C 1
ATOM 698 O O . ASN A 1 91 ? -53.794 29.765 55.111 1.00 55.25 91 ASN A O 1
ATOM 702 N N . LYS A 1 92 ? -51.904 28.557 54.854 1.00 38.69 92 LYS A N 1
ATOM 703 C CA . LYS A 1 92 ? -51.094 29.324 55.812 1.00 38.69 92 LYS A CA 1
ATOM 704 C C . LYS A 1 92 ? -49.600 29.014 55.687 1.00 38.69 92 LYS A C 1
ATOM 706 O O . LYS A 1 92 ? -49.172 27.906 55.990 1.00 38.69 92 LYS A O 1
ATOM 711 N N . GLU A 1 93 ? -48.825 30.014 55.285 1.00 54.41 93 GLU A N 1
ATOM 712 C CA . GLU A 1 93 ? -47.367 30.033 55.434 1.00 54.41 93 GLU A CA 1
ATOM 713 C C . GLU A 1 93 ? -47.004 30.419 56.877 1.00 54.41 93 GLU A C 1
ATOM 715 O O . GLU A 1 93 ? -47.696 31.233 57.499 1.00 54.41 93 GLU A O 1
ATOM 720 N N . VAL A 1 94 ? -45.923 29.841 57.407 1.00 51.75 94 VAL A N 1
ATOM 721 C CA . VAL A 1 94 ? -45.234 30.298 58.623 1.00 51.75 94 VAL A CA 1
ATOM 722 C C . VAL A 1 94 ? -43.743 30.026 58.445 1.00 51.75 94 VAL A C 1
ATOM 724 O O . VAL A 1 94 ? -43.314 28.878 58.542 1.00 51.75 94 VAL A O 1
ATOM 727 N N . ASP A 1 95 ? -42.958 31.079 58.234 1.00 61.53 95 ASP A N 1
ATOM 728 C CA . ASP A 1 95 ? -41.507 31.033 58.410 1.00 61.53 95 ASP A CA 1
ATOM 729 C C . ASP A 1 95 ? -41.163 31.221 59.891 1.00 61.53 95 ASP A C 1
ATOM 731 O O . ASP A 1 95 ? -41.442 32.267 60.481 1.00 61.53 95 ASP A O 1
ATOM 735 N N . THR A 1 96 ? -40.527 30.231 60.516 1.00 49.38 96 THR A N 1
ATOM 736 C CA . THR A 1 96 ? -39.722 30.439 61.731 1.00 49.38 96 THR A CA 1
ATOM 737 C C . THR A 1 96 ? -38.602 29.406 61.793 1.00 49.38 96 THR A C 1
ATOM 739 O O . THR A 1 96 ? -38.826 28.223 61.551 1.00 49.38 96 THR A O 1
ATOM 742 N N . ASP A 1 97 ? -37.397 29.865 62.125 1.00 55.47 97 ASP A N 1
ATOM 743 C CA . ASP A 1 97 ? -36.224 29.023 62.358 1.00 55.47 97 ASP A CA 1
ATOM 744 C C . ASP A 1 97 ? -36.435 28.058 63.540 1.00 55.47 97 ASP A C 1
ATOM 746 O O . ASP A 1 97 ? -36.834 28.468 64.634 1.00 55.47 97 ASP A O 1
ATOM 750 N N . SER A 1 98 ? -36.148 26.772 63.323 1.00 46.47 98 SER A N 1
ATOM 751 C CA . SER A 1 98 ? -35.899 25.806 64.394 1.00 46.47 98 SER A CA 1
ATOM 752 C C . SER A 1 98 ? -35.228 24.544 63.849 1.00 46.47 98 SER A C 1
ATOM 754 O O . SER A 1 98 ? -35.698 23.939 62.882 1.00 46.47 98 SER A O 1
ATOM 756 N N . GLY A 1 99 ? -34.144 24.103 64.492 1.00 52.31 99 GLY A N 1
ATOM 757 C CA . GLY A 1 99 ? -33.425 22.888 64.113 1.00 52.31 99 GLY A CA 1
ATOM 758 C C . GLY A 1 99 ? -34.247 21.620 64.361 1.00 52.31 99 GLY A C 1
ATOM 759 O O . GLY A 1 99 ? -34.299 21.124 65.485 1.00 52.31 99 GLY A O 1
ATOM 760 N N . SER A 1 100 ? -34.856 21.069 63.309 1.00 44.00 100 SER A N 1
ATOM 761 C CA . SER A 1 100 ? -35.555 19.782 63.366 1.00 44.00 100 SER A CA 1
ATOM 762 C C . SER A 1 100 ? -34.640 18.648 62.899 1.00 44.00 100 SER A C 1
ATOM 764 O O . SER A 1 100 ? -34.325 18.534 61.714 1.00 44.00 100 SER A O 1
ATOM 766 N N . ASP A 1 101 ? -34.219 17.798 63.839 1.00 52.97 101 ASP A N 1
ATOM 767 C CA . ASP A 1 101 ? -33.584 16.515 63.533 1.00 52.97 101 ASP A CA 1
ATOM 768 C C . ASP A 1 101 ? -34.603 15.609 62.825 1.00 52.97 101 ASP A C 1
ATOM 770 O O . ASP A 1 101 ? -35.476 14.996 63.450 1.00 52.97 101 ASP A O 1
ATOM 774 N N . PHE A 1 102 ? -3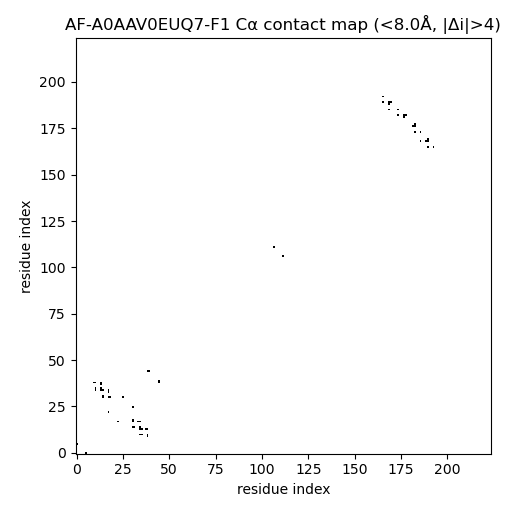4.528 15.562 61.492 1.00 45.22 102 PHE A N 1
ATOM 775 C CA . PHE A 1 102 ? -35.399 14.735 60.664 1.00 45.22 102 PHE A CA 1
ATOM 776 C C . PHE A 1 102 ? -35.016 13.255 60.776 1.00 45.22 102 PHE A C 1
ATOM 778 O O . PHE A 1 102 ? -34.485 12.645 59.844 1.00 45.22 102 PHE A O 1
ATOM 785 N N . SER A 1 103 ? -35.383 12.662 61.913 1.00 54.53 103 SER A N 1
ATOM 786 C CA . SER A 1 103 ? -35.417 11.223 62.154 1.00 54.53 103 SER A CA 1
ATOM 787 C C . SER A 1 103 ? -36.296 10.541 61.097 1.00 54.53 103 SER A C 1
ATOM 789 O O . SER A 1 103 ? -37.523 10.435 61.213 1.00 54.53 103 SER A O 1
ATOM 791 N N . THR A 1 104 ? -35.669 10.136 59.992 1.00 56.38 104 THR A N 1
ATOM 792 C CA . THR A 1 104 ? -36.373 9.535 58.859 1.00 56.38 104 THR A CA 1
ATOM 793 C C . THR A 1 104 ? -36.928 8.176 59.270 1.00 56.38 104 THR A C 1
ATOM 795 O O . THR A 1 104 ? -36.193 7.253 59.622 1.00 56.38 104 THR A O 1
ATOM 798 N N . ARG A 1 105 ? -38.262 8.043 59.237 1.00 60.03 105 ARG A N 1
ATOM 799 C CA . ARG A 1 105 ? -38.941 6.791 59.603 1.00 60.03 105 ARG A CA 1
ATOM 800 C C . ARG A 1 105 ? -38.364 5.628 58.780 1.00 60.03 105 ARG A C 1
ATOM 802 O O . ARG A 1 105 ? -38.249 5.775 57.559 1.00 60.03 105 ARG A O 1
ATOM 809 N N . PRO A 1 106 ? -38.037 4.479 59.405 1.00 58.38 106 PRO A N 1
ATOM 810 C CA . PRO A 1 106 ? -37.331 3.388 58.740 1.00 58.38 106 PRO A CA 1
ATOM 811 C C . PRO A 1 106 ? -38.081 2.942 57.485 1.00 58.38 106 PRO A C 1
ATOM 813 O O . PRO A 1 106 ? -39.289 2.684 57.515 1.00 58.38 106 PRO A O 1
ATOM 816 N N . ILE A 1 107 ? -37.366 2.901 56.359 1.00 60.22 107 ILE A N 1
ATOM 817 C CA . ILE A 1 107 ? -37.999 2.807 55.045 1.00 60.22 107 ILE A CA 1
ATOM 818 C C . ILE A 1 107 ? -38.729 1.460 54.908 1.00 60.22 107 ILE A C 1
ATOM 820 O O . ILE A 1 107 ? -38.144 0.387 55.060 1.00 60.22 107 ILE A O 1
ATOM 824 N N . GLY A 1 108 ? -40.041 1.509 54.651 1.00 59.75 108 GLY A N 1
ATOM 825 C CA . GLY A 1 108 ? -40.887 0.314 54.676 1.00 59.75 108 GLY A CA 1
ATOM 826 C C . GLY A 1 108 ? -40.363 -0.782 53.742 1.00 59.75 108 GLY A C 1
ATOM 827 O O . GLY A 1 108 ? -40.009 -0.501 52.597 1.00 59.75 108 GLY A O 1
ATOM 828 N N . VAL A 1 109 ? -40.342 -2.035 54.210 1.00 66.62 109 VAL A N 1
ATOM 829 C CA . VAL A 1 109 ? -39.574 -3.155 53.615 1.00 66.62 109 VAL A CA 1
ATOM 830 C C . VAL A 1 109 ? -39.773 -3.321 52.096 1.00 66.62 109 VAL A C 1
ATOM 832 O O . VAL A 1 109 ? -38.829 -3.639 51.374 1.00 66.62 109 VAL A O 1
ATOM 835 N N . LYS A 1 110 ? -40.979 -3.039 51.578 1.00 70.69 110 LYS A N 1
ATOM 836 C CA . LYS A 1 110 ? -41.276 -3.038 50.131 1.00 70.69 110 LYS A CA 1
ATOM 837 C C . LYS A 1 110 ? -40.480 -1.975 49.349 1.00 70.69 110 LYS A C 1
ATOM 839 O O . LYS A 1 110 ? -39.962 -2.286 48.282 1.00 70.69 110 LYS A O 1
ATOM 844 N N . LYS A 1 111 ? -40.346 -0.748 49.872 1.00 71.00 111 LYS A N 1
ATOM 845 C CA . LYS A 1 111 ? -39.535 0.333 49.275 1.00 71.00 111 LYS A CA 1
ATOM 846 C C . LYS A 1 111 ? -38.041 0.002 49.343 1.00 71.00 111 LYS A C 1
ATOM 848 O O . LYS A 1 111 ? -37.362 0.172 48.337 1.00 71.00 111 LYS A O 1
ATOM 853 N N . ALA A 1 112 ? -37.556 -0.537 50.468 1.00 67.19 112 ALA A N 1
ATOM 854 C CA . ALA A 1 112 ? -36.161 -0.975 50.620 1.00 67.19 112 ALA A CA 1
ATOM 855 C C . ALA A 1 112 ? -35.777 -2.053 49.589 1.00 67.19 112 ALA A C 1
ATOM 857 O O . ALA A 1 112 ? -34.788 -1.922 48.869 1.00 67.19 112 ALA A O 1
ATOM 858 N N . LYS A 1 113 ? -36.601 -3.104 49.477 1.00 68.75 113 LYS A N 1
ATOM 859 C CA . LYS A 1 113 ? -36.355 -4.243 48.580 1.00 68.75 113 LYS A CA 1
ATOM 860 C C . LYS A 1 113 ? -36.513 -3.887 47.096 1.00 68.75 113 LYS A C 1
ATOM 862 O O . LYS A 1 113 ? -35.898 -4.542 46.261 1.00 68.75 113 LYS A O 1
ATOM 867 N N . LEU A 1 114 ? -37.302 -2.857 46.772 1.00 69.81 114 LEU A N 1
ATOM 868 C CA . LEU A 1 114 ? -37.375 -2.287 45.424 1.00 69.81 114 LEU A CA 1
ATOM 869 C C . LEU A 1 114 ? -36.132 -1.442 45.108 1.00 69.81 114 LEU A C 1
ATOM 871 O O . LEU A 1 114 ? -35.528 -1.646 44.063 1.00 69.81 114 LEU A O 1
ATOM 875 N N . LYS A 1 115 ? -35.712 -0.559 46.027 1.00 70.50 115 LYS A N 1
ATOM 876 C CA . LYS A 1 115 ? -34.494 0.253 45.875 1.00 70.50 115 LYS A CA 1
ATOM 877 C C . LYS A 1 115 ? -33.271 -0.613 45.586 1.00 70.50 115 LYS A C 1
ATOM 879 O O . LYS A 1 115 ? -32.694 -0.460 44.517 1.00 70.50 115 LYS A O 1
ATOM 884 N N . LYS A 1 116 ? -32.992 -1.615 46.435 1.00 66.12 116 LYS A N 1
ATOM 885 C CA . LYS A 1 116 ? -31.846 -2.516 46.228 1.00 66.12 116 LYS A CA 1
ATOM 886 C C . LYS A 1 116 ? -31.836 -3.165 44.834 1.00 66.12 116 LYS A C 1
ATOM 888 O O . LYS A 1 116 ? -30.763 -3.304 44.265 1.00 66.12 116 LYS A O 1
ATOM 893 N N . LYS A 1 117 ? -32.995 -3.540 44.274 1.00 71.19 117 LYS A N 1
ATOM 894 C CA . LYS A 1 117 ? -33.056 -4.075 42.903 1.00 71.19 117 LYS A CA 1
ATOM 895 C C . LYS A 1 117 ? -32.617 -3.038 41.875 1.00 71.19 117 LYS A C 1
ATOM 897 O O . LYS A 1 117 ? -31.675 -3.303 41.147 1.00 71.19 117 LYS A O 1
ATOM 902 N N . ASN A 1 118 ? -33.215 -1.846 41.884 1.00 70.12 118 ASN A N 1
ATOM 903 C CA . ASN A 1 118 ? -32.829 -0.764 40.975 1.00 70.12 118 ASN A CA 1
ATOM 904 C C . ASN A 1 118 ? -31.334 -0.401 41.092 1.00 70.12 118 ASN A C 1
ATOM 906 O O . ASN A 1 118 ? -30.690 -0.121 40.083 1.00 70.12 118 ASN A O 1
ATOM 910 N N . ASP A 1 119 ? -30.784 -0.404 42.307 1.00 76.31 119 ASP A N 1
ATOM 911 C CA . ASP A 1 119 ? -29.374 -0.092 42.570 1.00 76.31 119 ASP A CA 1
ATOM 912 C C . ASP A 1 119 ? -28.435 -1.212 42.041 1.00 76.31 119 ASP A C 1
ATOM 914 O O . ASP A 1 119 ? -27.337 -0.949 41.547 1.00 76.31 119 ASP A O 1
ATOM 918 N N . GLU A 1 120 ? -28.883 -2.471 42.069 1.00 81.44 120 GLU A N 1
ATOM 919 C CA . GLU A 1 120 ? -28.163 -3.638 41.536 1.00 81.44 120 GLU A CA 1
ATOM 920 C C . GLU A 1 120 ? -28.281 -3.730 39.996 1.00 81.44 120 GLU A C 1
ATOM 922 O O . GLU A 1 120 ? -27.268 -3.889 39.312 1.00 81.44 120 GLU A O 1
ATOM 927 N N . ASP A 1 121 ? -29.469 -3.481 39.433 1.00 88.81 121 ASP A N 1
ATOM 928 C CA . ASP A 1 121 ? -29.732 -3.395 37.988 1.00 88.81 121 ASP A CA 1
ATOM 929 C C . ASP A 1 121 ? -28.923 -2.256 37.331 1.00 88.81 121 ASP A C 1
ATOM 931 O O . ASP A 1 121 ? -28.276 -2.448 36.298 1.00 88.81 121 ASP A O 1
ATOM 935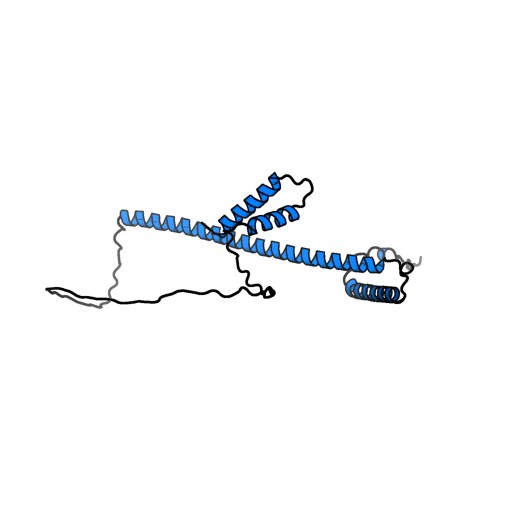 N N . THR A 1 122 ? -28.877 -1.070 37.952 1.00 89.50 122 THR A N 1
ATOM 936 C CA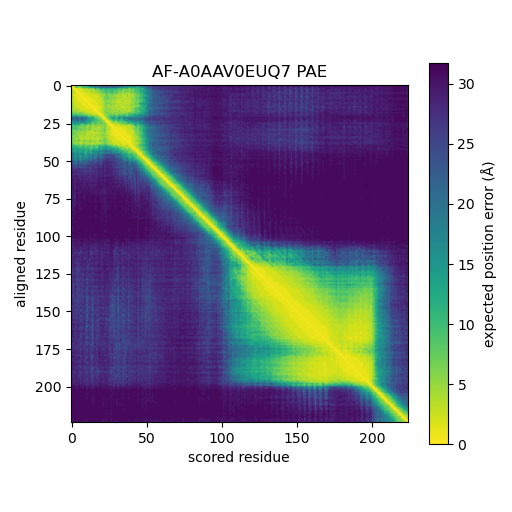 . THR A 1 122 ? -28.042 0.050 37.471 1.00 89.50 122 THR A CA 1
ATOM 937 C C . THR A 1 122 ? -26.545 -0.232 37.601 1.00 89.50 122 THR A C 1
ATOM 939 O O . THR A 1 122 ? -25.775 0.175 36.730 1.00 89.50 122 THR A O 1
ATOM 942 N N . THR A 1 123 ? -26.121 -0.996 38.613 1.00 92.56 123 THR A N 1
ATOM 943 C CA . THR A 1 123 ? -24.731 -1.470 38.731 1.00 92.56 123 THR A CA 1
ATOM 944 C C . THR A 1 123 ? -24.364 -2.454 37.612 1.00 92.56 123 THR A C 1
ATOM 946 O O . THR A 1 123 ? -23.233 -2.424 37.121 1.00 92.56 123 THR A O 1
ATOM 949 N N . ILE A 1 124 ? -25.297 -3.304 37.170 1.00 94.12 124 ILE A N 1
ATOM 950 C CA . ILE A 1 124 ? -25.105 -4.210 36.023 1.00 94.12 124 ILE A CA 1
ATOM 951 C C . ILE A 1 124 ? -24.998 -3.407 34.717 1.00 94.12 124 ILE A C 1
ATOM 953 O O . ILE A 1 124 ? -24.036 -3.588 33.969 1.00 94.12 124 ILE A O 1
ATOM 957 N N . LEU A 1 125 ? -25.916 -2.465 34.476 1.00 93.44 125 LEU A N 1
ATOM 958 C CA . LEU A 1 125 ? -25.886 -1.592 33.293 1.00 93.44 125 LEU A CA 1
ATOM 959 C C . LEU A 1 125 ? -24.587 -0.774 33.210 1.00 93.44 125 LEU A C 1
ATOM 961 O O . LEU A 1 125 ? -23.963 -0.715 32.151 1.00 93.44 125 LEU A O 1
ATOM 965 N N . LEU A 1 126 ? -24.127 -0.205 34.330 1.00 94.88 126 LEU A N 1
ATOM 966 C CA . LEU A 1 126 ? -22.873 0.553 34.394 1.00 94.88 126 LEU A CA 1
ATOM 967 C C . LEU A 1 126 ? -21.638 -0.311 34.081 1.00 94.88 126 LEU A C 1
ATOM 969 O O . LEU A 1 126 ? -20.668 0.199 33.520 1.00 94.88 126 LEU A O 1
ATOM 973 N N . LYS A 1 127 ? -21.659 -1.607 34.421 1.00 95.38 127 LYS A N 1
ATOM 974 C CA . LYS A 1 127 ? -20.589 -2.552 34.058 1.00 95.38 127 LYS A CA 1
ATOM 975 C C . LYS A 1 127 ? -20.588 -2.869 32.562 1.00 95.38 127 LYS A C 1
ATOM 977 O O . LYS A 1 127 ? -19.508 -2.856 31.978 1.00 95.38 127 LYS A O 1
ATOM 982 N N . SER A 1 128 ? -21.760 -3.081 31.949 1.00 96.06 128 SER A N 1
ATOM 983 C CA . SER A 1 128 ? -21.867 -3.268 30.490 1.00 96.06 128 SER A CA 1
ATOM 984 C C . SER A 1 128 ? -21.298 -2.056 29.761 1.00 96.06 128 SER A C 1
ATOM 986 O O . SER A 1 128 ? -20.281 -2.175 29.092 1.00 96.06 128 SER A O 1
ATOM 988 N N . VAL A 1 129 ? -21.844 -0.860 30.019 1.00 96.25 129 VAL A N 1
ATOM 989 C CA . VAL A 1 129 ? -21.441 0.380 29.331 1.00 96.25 129 VAL A CA 1
ATOM 990 C C . VAL A 1 129 ? -19.939 0.664 29.463 1.00 96.25 129 VAL A C 1
ATOM 992 O O . VAL A 1 129 ? -19.334 1.184 28.529 1.00 96.25 129 VAL A O 1
ATOM 995 N N . LYS A 1 130 ? -19.300 0.308 30.587 1.00 96.44 130 LYS A N 1
ATOM 996 C CA . LYS A 1 130 ? -17.835 0.394 30.715 1.00 96.44 130 LYS A CA 1
ATOM 997 C C . LYS A 1 130 ? -17.109 -0.590 29.797 1.00 96.44 130 LYS A C 1
ATOM 999 O O . LYS A 1 130 ? -16.257 -0.153 29.032 1.00 96.44 130 LYS A O 1
ATOM 1004 N N . SER A 1 131 ? -17.482 -1.869 29.8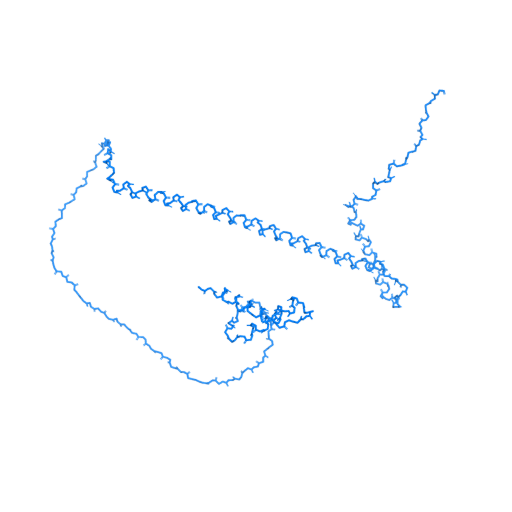18 1.00 96.75 131 SER A N 1
ATOM 1005 C CA . SER A 1 131 ? -16.863 -2.890 28.963 1.00 96.75 131 SER A CA 1
ATOM 1006 C C . SER A 1 131 ? -17.114 -2.645 27.468 1.00 96.75 131 SER A C 1
ATOM 1008 O O . SER A 1 131 ? -16.230 -2.871 26.644 1.00 96.75 131 SER A O 1
ATOM 1010 N N . ASP A 1 132 ? -18.289 -2.130 27.107 1.00 96.38 132 ASP A N 1
ATOM 1011 C CA . ASP A 1 132 ? -18.648 -1.765 25.734 1.00 96.38 132 ASP A CA 1
ATOM 1012 C C . ASP A 1 132 ? -17.816 -0.556 25.246 1.00 96.38 132 ASP A C 1
ATOM 1014 O O . ASP A 1 132 ? -17.330 -0.540 24.113 1.00 96.38 132 ASP A O 1
ATOM 1018 N N . ASN A 1 133 ? -17.563 0.427 26.123 1.00 97.69 133 ASN A N 1
ATOM 1019 C CA . ASN A 1 133 ? -16.663 1.553 25.841 1.00 97.69 133 ASN A CA 1
ATOM 1020 C C . ASN A 1 133 ? -15.186 1.127 25.742 1.00 97.69 133 ASN A C 1
ATOM 1022 O O . ASN A 1 133 ? -14.465 1.635 24.885 1.00 97.69 133 ASN A O 1
ATOM 1026 N N . GLU A 1 134 ? -14.727 0.199 26.586 1.00 97.88 134 GLU A N 1
ATOM 1027 C CA . GLU A 1 134 ? -13.375 -0.379 26.519 1.00 97.88 134 GLU A CA 1
ATOM 1028 C C . GLU A 1 134 ? -13.159 -1.105 25.178 1.00 97.88 134 GLU A C 1
ATOM 1030 O O . GLU A 1 134 ? -12.196 -0.814 24.464 1.00 97.88 134 GLU A O 1
ATOM 1035 N N . GLN A 1 135 ? -14.115 -1.947 24.767 1.00 97.88 135 GLN A N 1
ATOM 1036 C CA . GLN A 1 135 ? -14.115 -2.606 23.454 1.00 97.88 135 GLN A CA 1
ATOM 1037 C C . GLN A 1 135 ? -14.114 -1.604 22.289 1.00 97.88 135 GLN A C 1
ATOM 1039 O O . GLN A 1 135 ? -13.383 -1.797 21.315 1.00 97.88 135 GLN A O 1
ATOM 1044 N N . LEU A 1 136 ? -14.895 -0.520 22.373 1.00 97.81 136 LEU A N 1
ATOM 1045 C CA . LEU A 1 136 ? -14.915 0.531 21.350 1.00 97.81 136 LEU A CA 1
ATOM 1046 C C . LEU A 1 136 ? -13.560 1.248 21.240 1.00 97.81 136 LEU A C 1
ATOM 1048 O O . LEU A 1 136 ? -13.077 1.487 20.133 1.00 97.81 136 LEU A O 1
ATOM 1052 N N . ILE A 1 137 ? -12.924 1.561 22.372 1.00 97.94 137 ILE A N 1
ATOM 1053 C CA . ILE A 1 137 ? -11.593 2.179 22.414 1.00 97.94 137 ILE A CA 1
ATOM 1054 C C . ILE A 1 137 ? -10.549 1.265 21.758 1.00 97.94 137 ILE A C 1
ATOM 1056 O O . ILE A 1 137 ? -9.752 1.738 20.945 1.00 97.94 137 ILE A O 1
ATOM 1060 N N . ASP A 1 138 ? -10.563 -0.035 22.050 1.00 97.88 138 ASP A N 1
ATOM 1061 C CA . ASP A 1 138 ? -9.603 -0.980 21.466 1.00 97.88 138 ASP A CA 1
ATOM 1062 C C . ASP A 1 138 ? -9.878 -1.265 19.981 1.00 97.88 138 ASP A C 1
ATOM 1064 O O . ASP A 1 138 ? -8.936 -1.374 19.192 1.00 97.88 138 ASP A O 1
ATOM 1068 N N . MET A 1 139 ? -11.144 -1.260 19.555 1.00 97.56 139 MET A N 1
ATOM 1069 C CA . MET A 1 139 ? -11.521 -1.302 18.137 1.00 97.56 139 MET A CA 1
ATOM 1070 C C . MET A 1 139 ? -11.001 -0.073 17.373 1.00 97.56 139 MET A C 1
ATOM 1072 O O . MET A 1 139 ? -10.478 -0.211 16.265 1.00 97.56 139 MET A O 1
ATOM 1076 N N . LEU A 1 140 ? -11.081 1.122 17.971 1.00 98.00 140 LEU A N 1
ATOM 1077 C CA . LEU A 1 140 ? -10.549 2.362 17.395 1.00 98.00 140 LEU A CA 1
ATOM 1078 C C . LEU A 1 140 ? -9.012 2.360 17.330 1.00 98.00 140 LEU A C 1
ATOM 1080 O O . LEU A 1 140 ? -8.457 2.740 16.297 1.00 98.00 140 LEU A O 1
ATOM 1084 N N . LYS A 1 141 ? -8.321 1.889 18.381 1.00 98.19 141 LYS A N 1
ATOM 1085 C CA . LYS A 1 141 ? -6.855 1.692 18.374 1.00 98.19 141 LYS A CA 1
ATOM 1086 C C . LYS A 1 141 ? -6.426 0.717 17.281 1.00 98.19 141 LYS A C 1
ATOM 1088 O O . LYS A 1 141 ? -5.483 0.998 16.549 1.00 98.19 141 LYS A O 1
ATOM 1093 N N . LYS A 1 142 ? -7.118 -0.420 17.148 1.00 97.88 142 LYS A N 1
ATOM 1094 C CA . LYS A 1 142 ? -6.807 -1.397 16.102 1.00 97.88 142 LYS A CA 1
ATOM 1095 C C . LYS A 1 142 ? -7.032 -0.797 14.714 1.00 97.88 142 LYS A C 1
ATOM 1097 O O . LYS A 1 142 ? -6.134 -0.835 13.884 1.00 97.88 142 LYS A O 1
ATOM 1102 N N . SER A 1 143 ? -8.181 -0.162 14.484 1.00 97.62 143 SER A N 1
ATOM 1103 C CA . SER A 1 143 ? -8.501 0.454 13.192 1.00 97.62 143 SER A CA 1
ATOM 1104 C C . SER A 1 143 ? -7.512 1.554 12.780 1.00 97.62 143 SER A C 1
ATOM 1106 O O . SER A 1 143 ? -7.266 1.717 11.582 1.00 97.62 143 SER A O 1
ATOM 1108 N N . SER A 1 144 ? -6.932 2.306 13.725 1.00 97.88 144 SER A N 1
ATOM 1109 C CA . SER A 1 144 ? -5.891 3.291 13.407 1.00 97.88 144 SER A CA 1
ATOM 1110 C C . SER A 1 144 ? -4.543 2.637 13.081 1.00 97.88 144 SER A C 1
ATOM 1112 O O . SER A 1 144 ? -3.873 3.096 12.154 1.00 97.88 144 SER A O 1
ATOM 1114 N N . LEU A 1 145 ? -4.189 1.539 13.759 1.00 97.81 145 LEU A N 1
ATOM 1115 C CA . LEU A 1 145 ? -2.979 0.751 13.501 1.00 97.81 145 LEU A CA 1
ATOM 1116 C C . LEU A 1 145 ? -3.054 0.039 12.138 1.00 97.81 145 LEU A C 1
ATOM 1118 O O . LEU A 1 145 ? -2.187 0.266 11.297 1.00 97.81 145 LEU A O 1
ATOM 1122 N N . ASP A 1 146 ? -4.135 -0.702 11.868 1.00 97.38 146 ASP A N 1
ATOM 1123 C CA . ASP A 1 146 ? -4.397 -1.381 10.587 1.00 97.38 146 ASP A CA 1
ATOM 1124 C C . ASP A 1 146 ? -4.307 -0.380 9.405 1.00 97.38 146 ASP A C 1
ATOM 1126 O O . ASP A 1 146 ? -3.717 -0.653 8.355 1.00 97.38 146 ASP A O 1
ATOM 1130 N N . ARG A 1 147 ? -4.836 0.842 9.589 1.00 97.69 147 ARG A N 1
ATOM 1131 C CA . ARG A 1 147 ? -4.750 1.934 8.602 1.00 97.69 147 ARG A CA 1
ATOM 1132 C C . ARG A 1 147 ? -3.332 2.497 8.457 1.00 97.69 147 ARG A C 1
ATOM 1134 O O . ARG A 1 147 ? -2.931 2.846 7.344 1.00 97.69 147 ARG A O 1
ATOM 1141 N N . GLN A 1 148 ? -2.576 2.620 9.547 1.00 97.94 148 GLN A N 1
ATOM 1142 C CA . GLN A 1 148 ? -1.182 3.070 9.511 1.00 97.94 148 GLN A CA 1
ATOM 1143 C C . GLN A 1 148 ? -0.293 2.058 8.777 1.00 97.94 148 GLN A C 1
ATOM 1145 O O . GLN A 1 148 ? 0.498 2.463 7.921 1.00 97.94 148 GLN A O 1
ATOM 1150 N N . GLU A 1 149 ? -0.469 0.763 9.049 1.00 97.94 149 GLU A N 1
ATOM 1151 C CA . GLU A 1 149 ? 0.211 -0.325 8.345 1.00 97.94 149 GLU A CA 1
ATOM 1152 C C . GLU A 1 149 ? -0.124 -0.301 6.848 1.00 97.94 149 GLU A C 1
ATOM 1154 O O . GLU A 1 149 ? 0.785 -0.271 6.017 1.00 97.94 149 GLU A O 1
ATOM 1159 N N . GLN A 1 150 ? -1.404 -0.184 6.476 1.00 97.94 150 GLN A N 1
ATOM 1160 C CA . GLN A 1 150 ? -1.811 -0.084 5.070 1.00 97.94 150 GLN A CA 1
ATOM 1161 C C . GLN A 1 150 ? -1.147 1.107 4.348 1.00 97.94 150 GLN A C 1
ATOM 1163 O O . GLN A 1 150 ? -0.686 0.968 3.212 1.00 97.94 150 GLN A O 1
ATOM 1168 N N . LEU A 1 151 ? -1.028 2.267 5.007 1.00 98.06 151 LEU A N 1
ATOM 1169 C CA . LEU A 1 151 ? -0.329 3.449 4.476 1.00 98.06 151 LEU A CA 1
ATOM 1170 C C . LEU A 1 151 ? 1.202 3.286 4.428 1.00 98.06 151 LEU A C 1
ATOM 1172 O O . LEU A 1 151 ? 1.870 3.973 3.649 1.00 98.06 151 LEU A O 1
ATOM 1176 N N . GLN A 1 152 ? 1.786 2.416 5.252 1.00 97.94 152 GLN A N 1
ATOM 1177 C CA . GLN A 1 152 ? 3.205 2.060 5.192 1.00 97.94 152 GLN A CA 1
ATOM 1178 C C . GLN A 1 152 ? 3.473 1.076 4.047 1.00 97.94 152 GLN A C 1
ATOM 1180 O O . GLN A 1 152 ? 4.333 1.348 3.208 1.00 97.94 152 GLN A O 1
ATOM 1185 N N . ILE A 1 153 ? 2.671 0.013 3.936 1.00 98.12 153 ILE A N 1
ATOM 1186 C CA . ILE A 1 153 ? 2.706 -0.960 2.835 1.00 98.12 153 ILE A CA 1
ATOM 1187 C C . ILE A 1 153 ? 2.488 -0.258 1.488 1.00 98.12 153 ILE A C 1
ATOM 1189 O O . ILE A 1 153 ? 3.192 -0.554 0.521 1.00 98.12 153 ILE A O 1
ATOM 1193 N N . GLN A 1 154 ? 1.570 0.711 1.403 1.00 97.62 154 GLN A N 1
ATOM 1194 C CA . GLN A 1 154 ? 1.363 1.503 0.187 1.00 97.62 154 GLN A CA 1
ATOM 1195 C C . GLN A 1 154 ? 2.613 2.316 -0.187 1.00 97.62 154 GLN A C 1
ATOM 1197 O O . GLN A 1 154 ? 3.028 2.290 -1.347 1.00 97.62 154 GLN A O 1
ATOM 1202 N N . ARG A 1 155 ? 3.248 2.994 0.780 1.00 97.25 155 ARG A N 1
ATOM 1203 C CA . ARG A 1 155 ? 4.486 3.764 0.552 1.00 97.25 155 ARG A CA 1
ATOM 1204 C C . ARG A 1 155 ? 5.653 2.869 0.130 1.00 97.25 155 ARG A C 1
ATOM 1206 O O . ARG A 1 155 ? 6.307 3.176 -0.864 1.00 97.25 155 ARG A O 1
ATOM 1213 N N . GLN A 1 156 ? 5.853 1.731 0.795 1.00 97.12 156 GLN A N 1
ATOM 1214 C CA . GLN A 1 156 ? 6.865 0.736 0.417 1.00 97.12 156 GLN A CA 1
ATOM 1215 C C . GLN A 1 156 ? 6.624 0.175 -0.994 1.00 97.12 156 GLN A C 1
ATOM 1217 O O . GLN A 1 156 ? 7.555 0.098 -1.790 1.00 97.12 156 GLN A O 1
ATOM 1222 N N . ASN A 1 157 ? 5.375 -0.139 -1.354 1.00 97.62 157 ASN A N 1
ATOM 1223 C CA . ASN A 1 157 ? 5.028 -0.598 -2.703 1.00 97.62 157 ASN A CA 1
ATOM 1224 C C . ASN A 1 157 ? 5.279 0.464 -3.784 1.00 97.62 157 ASN A C 1
ATOM 1226 O O . ASN A 1 157 ? 5.652 0.112 -4.903 1.00 97.62 157 ASN A O 1
ATOM 1230 N N . MET A 1 158 ? 5.072 1.749 -3.484 1.00 97.19 158 MET A N 1
ATOM 1231 C CA . MET A 1 158 ? 5.390 2.836 -4.415 1.00 97.19 158 MET A CA 1
ATOM 1232 C C . MET A 1 158 ? 6.904 3.005 -4.582 1.00 97.19 158 MET A C 1
ATOM 1234 O O . MET A 1 158 ? 7.375 3.023 -5.718 1.00 97.19 158 MET A O 1
ATOM 1238 N N . ALA A 1 159 ? 7.663 3.013 -3.482 1.00 96.44 159 ALA A N 1
ATOM 1239 C CA . ALA A 1 159 ? 9.126 3.073 -3.510 1.00 96.44 159 ALA A CA 1
ATOM 1240 C C . ALA A 1 159 ? 9.741 1.877 -4.263 1.00 96.44 159 ALA A C 1
ATOM 1242 O O . ALA A 1 159 ? 10.581 2.068 -5.136 1.00 96.44 159 ALA A O 1
ATOM 1243 N N . TYR A 1 160 ? 9.260 0.652 -4.023 1.00 96.88 160 TYR A N 1
ATOM 1244 C CA . TYR A 1 160 ? 9.714 -0.544 -4.742 1.00 96.88 160 TYR A CA 1
ATOM 1245 C C . TYR A 1 160 ? 9.396 -0.488 -6.248 1.00 96.88 160 TYR A C 1
ATOM 1247 O O . TYR A 1 160 ? 10.231 -0.853 -7.076 1.00 96.88 160 TYR A O 1
ATOM 1255 N N . LYS A 1 161 ? 8.209 0.005 -6.636 1.00 96.94 161 LYS A N 1
ATOM 1256 C CA . LYS A 1 161 ? 7.852 0.222 -8.053 1.00 96.94 161 LYS A CA 1
ATOM 1257 C C . LYS A 1 161 ? 8.724 1.289 -8.716 1.00 96.94 161 LYS A C 1
ATOM 1259 O O . LYS A 1 161 ? 9.006 1.177 -9.907 1.00 96.94 161 LYS A O 1
ATOM 1264 N N . GLU A 1 162 ? 9.132 2.311 -7.971 1.00 95.38 162 GLU A N 1
ATOM 1265 C CA . GLU A 1 162 ? 10.059 3.338 -8.439 1.00 95.38 162 GLU A CA 1
ATOM 1266 C C . GLU A 1 162 ? 11.476 2.790 -8.597 1.00 95.38 162 GLU A C 1
ATOM 1268 O O . GLU A 1 162 ? 12.004 2.841 -9.706 1.00 95.38 162 GLU A O 1
ATOM 1273 N N . GLN A 1 163 ? 12.035 2.161 -7.562 1.00 95.00 163 GLN A N 1
ATOM 1274 C CA . GLN A 1 163 ? 13.341 1.506 -7.617 1.00 95.00 163 GLN A CA 1
ATOM 1275 C C . GLN A 1 163 ? 13.415 0.503 -8.779 1.00 95.00 163 GLN A C 1
ATOM 1277 O O . GLN A 1 163 ? 14.315 0.587 -9.606 1.00 95.00 163 GLN A O 1
ATOM 1282 N N . LYS A 1 164 ? 12.418 -0.377 -8.938 1.00 96.94 164 LYS A N 1
ATOM 1283 C CA . LYS A 1 164 ? 12.367 -1.353 -10.042 1.00 96.94 164 LYS A CA 1
ATOM 1284 C C . LYS A 1 164 ? 12.315 -0.705 -11.436 1.00 96.94 164 LYS A C 1
ATOM 1286 O O . LYS A 1 164 ? 12.743 -1.321 -12.414 1.00 96.94 164 LYS A O 1
ATOM 1291 N N . ARG A 1 165 ? 11.797 0.523 -11.550 1.00 96.00 165 ARG A N 1
ATOM 1292 C CA . ARG A 1 165 ? 11.809 1.317 -12.792 1.00 96.00 165 ARG A CA 1
ATOM 1293 C C . ARG A 1 165 ? 13.188 1.928 -13.036 1.00 96.00 165 ARG A C 1
ATOM 1295 O O . ARG A 1 165 ? 13.694 1.832 -14.150 1.00 96.00 165 ARG A O 1
ATOM 1302 N N . GLU A 1 166 ? 13.782 2.526 -12.007 1.00 96.19 166 GLU A N 1
ATOM 1303 C CA . GLU A 1 166 ? 15.125 3.111 -12.062 1.00 96.19 166 GLU A CA 1
ATOM 1304 C C . GLU A 1 166 ? 16.182 2.052 -12.375 1.00 96.19 166 GLU A C 1
ATOM 1306 O O . GLU A 1 166 ? 16.984 2.237 -13.283 1.00 96.19 166 GLU A O 1
ATOM 1311 N N . ASP A 1 167 ? 16.131 0.901 -11.710 1.00 96.19 167 ASP A N 1
ATOM 1312 C CA . ASP A 1 167 ? 17.063 -0.200 -11.931 1.00 96.19 167 ASP A CA 1
ATOM 1313 C C . ASP A 1 167 ? 16.910 -0.766 -13.359 1.00 96.19 167 ASP A C 1
ATOM 1315 O O . ASP A 1 167 ? 17.911 -1.000 -14.037 1.00 96.19 167 ASP A O 1
ATOM 1319 N N . LYS A 1 168 ? 15.682 -0.863 -13.905 1.00 97.19 168 LYS A N 1
ATOM 1320 C CA . LYS A 1 168 ? 15.478 -1.199 -15.332 1.00 97.19 168 LYS A CA 1
ATOM 1321 C C . LYS A 1 168 ? 16.170 -0.192 -16.264 1.00 97.19 168 LYS A C 1
ATOM 1323 O O . LYS A 1 168 ? 16.748 -0.599 -17.269 1.00 97.19 168 LYS A O 1
ATOM 1328 N N . ILE A 1 169 ? 16.125 1.102 -15.949 1.00 96.62 169 ILE A N 1
ATOM 1329 C CA . ILE A 1 169 ? 16.795 2.155 -16.729 1.00 96.62 169 ILE A CA 1
ATOM 1330 C C . ILE A 1 169 ? 18.322 2.052 -16.584 1.00 96.62 169 ILE A C 1
ATOM 1332 O O . ILE A 1 169 ? 19.035 2.170 -17.583 1.00 96.62 169 ILE A O 1
ATOM 1336 N N . MET A 1 170 ? 18.830 1.772 -15.381 1.00 96.00 170 MET A N 1
ATOM 1337 C CA . MET A 1 170 ? 20.260 1.624 -15.078 1.00 96.00 170 MET A CA 1
ATOM 1338 C C . MET A 1 170 ? 20.904 0.384 -15.719 1.00 96.00 170 MET A C 1
ATOM 1340 O O . MET A 1 170 ? 22.063 0.464 -16.119 1.00 96.00 170 MET A O 1
ATOM 1344 N N . PHE A 1 171 ? 20.170 -0.725 -15.873 1.00 94.88 171 PHE A N 1
ATOM 1345 C CA . PHE A 1 171 ? 20.703 -1.996 -16.400 1.00 94.88 171 PHE A CA 1
ATOM 1346 C C . PHE A 1 171 ? 20.377 -2.297 -17.878 1.00 94.88 171 PHE A C 1
ATOM 1348 O O . PHE A 1 171 ? 20.850 -3.295 -18.413 1.00 94.88 171 PHE A O 1
ATOM 1355 N N . MET A 1 172 ? 19.599 -1.458 -18.570 1.00 93.88 172 MET A N 1
ATOM 1356 C CA . MET A 1 172 ? 19.310 -1.626 -20.007 1.00 93.88 172 MET A CA 1
ATOM 1357 C C . MET A 1 172 ? 20.575 -1.480 -20.880 1.00 93.88 172 MET A C 1
ATOM 1359 O O . MET A 1 172 ? 21.345 -0.542 -20.691 1.00 93.88 172 MET A O 1
ATOM 1363 N N . ASP A 1 173 ? 20.815 -2.345 -21.865 1.00 95.38 173 ASP A N 1
ATOM 1364 C CA . ASP A 1 173 ? 21.955 -2.128 -22.769 1.00 95.38 173 ASP A CA 1
ATOM 1365 C C . ASP A 1 173 ? 21.693 -0.935 -23.705 1.00 95.38 173 ASP A C 1
ATOM 1367 O O . ASP A 1 173 ? 20.701 -0.904 -24.432 1.00 95.38 173 ASP A O 1
ATOM 1371 N N . LEU A 1 174 ? 22.601 0.044 -23.704 1.00 93.06 174 LEU A N 1
ATOM 1372 C CA . LEU A 1 174 ? 22.505 1.240 -24.545 1.00 93.06 174 LEU A CA 1
ATOM 1373 C C . LEU A 1 174 ? 22.855 0.956 -26.012 1.00 93.06 174 LEU A C 1
ATOM 1375 O O . LEU A 1 174 ? 22.439 1.722 -26.879 1.00 93.06 174 LEU A O 1
ATOM 1379 N N . ASN A 1 175 ? 23.583 -0.129 -26.297 1.00 93.88 175 ASN A N 1
ATOM 1380 C CA . ASN A 1 175 ? 23.929 -0.532 -27.662 1.00 93.88 175 ASN A CA 1
ATOM 1381 C C . ASN A 1 175 ? 22.737 -1.195 -28.376 1.00 93.88 175 ASN A C 1
ATOM 1383 O O . ASN A 1 175 ? 22.589 -1.046 -29.586 1.00 93.88 175 ASN A O 1
ATOM 1387 N N . SER A 1 176 ? 21.833 -1.831 -27.622 1.00 95.38 176 SER A N 1
ATOM 1388 C CA . SER A 1 176 ? 20.545 -2.333 -28.125 1.00 95.38 176 SER A CA 1
ATOM 1389 C C . SER A 1 176 ? 19.575 -1.235 -28.602 1.00 95.38 176 SER A C 1
ATOM 1391 O O . SER A 1 176 ? 18.616 -1.526 -29.319 1.00 95.38 176 SER A O 1
ATOM 1393 N N . ILE A 1 177 ? 19.810 0.033 -28.237 1.00 95.19 177 ILE A N 1
ATOM 1394 C CA . ILE A 1 177 ? 18.945 1.164 -28.597 1.00 95.19 177 ILE A CA 1
ATOM 1395 C C . ILE A 1 177 ? 19.405 1.766 -29.932 1.00 95.19 177 ILE A C 1
ATOM 1397 O O . ILE A 1 177 ? 20.364 2.540 -29.989 1.00 95.19 177 ILE A O 1
ATOM 1401 N N . HIS A 1 178 ? 18.685 1.423 -31.004 1.00 95.94 178 HIS A N 1
ATOM 1402 C CA . HIS A 1 178 ? 18.977 1.894 -32.361 1.00 95.94 178 HIS A CA 1
ATOM 1403 C C . HIS A 1 178 ? 18.776 3.411 -32.537 1.00 95.94 178 HIS A C 1
ATOM 1405 O O . HIS A 1 178 ? 19.610 4.067 -33.156 1.00 95.94 178 HIS A O 1
ATOM 1411 N N . ASP A 1 179 ? 17.703 3.978 -31.972 1.00 97.44 179 ASP A N 1
ATOM 1412 C CA . ASP A 1 179 ? 17.416 5.416 -32.053 1.00 97.44 179 ASP A CA 1
ATOM 1413 C C . ASP A 1 179 ? 18.377 6.249 -31.172 1.00 97.44 179 ASP A C 1
ATOM 1415 O O . ASP A 1 179 ? 18.373 6.096 -29.942 1.00 97.44 179 ASP A O 1
ATOM 1419 N N . PRO A 1 180 ? 19.158 7.186 -31.754 1.00 96.25 180 PRO A N 1
ATOM 1420 C CA . PRO A 1 180 ? 20.025 8.079 -30.993 1.00 96.25 180 PRO A CA 1
ATOM 1421 C C . PRO A 1 180 ? 19.290 8.956 -29.968 1.00 96.25 180 PRO A C 1
ATOM 1423 O O . PRO A 1 180 ? 19.872 9.245 -28.921 1.00 96.25 180 PRO A O 1
ATOM 1426 N N . GLN A 1 181 ? 18.043 9.372 -30.229 1.00 96.81 181 GLN A N 1
ATOM 1427 C CA . GLN A 1 181 ? 17.296 10.260 -29.327 1.00 96.81 181 GLN A CA 1
ATOM 1428 C C . GLN A 1 181 ? 16.864 9.519 -28.058 1.00 96.81 181 GLN A C 1
ATOM 1430 O O . GLN A 1 181 ? 17.172 9.957 -26.948 1.00 96.81 181 GLN A O 1
ATOM 1435 N N . THR A 1 182 ? 16.249 8.344 -28.206 1.00 96.50 182 THR A N 1
ATOM 1436 C CA . THR A 1 182 ? 15.916 7.438 -27.097 1.00 96.50 182 THR A CA 1
ATOM 1437 C C . THR A 1 182 ? 17.169 7.052 -26.310 1.00 96.50 182 THR A C 1
ATOM 1439 O O . THR A 1 182 ? 17.145 7.065 -25.078 1.00 96.50 182 THR A O 1
ATOM 1442 N N . ARG A 1 183 ? 18.296 6.772 -26.982 1.00 96.94 183 ARG A N 1
ATOM 1443 C CA . ARG A 1 183 ? 19.557 6.445 -26.296 1.00 96.94 183 ARG A CA 1
ATOM 1444 C C . ARG A 1 183 ? 20.071 7.617 -25.453 1.00 96.94 183 ARG A C 1
ATOM 1446 O O . ARG A 1 183 ? 20.459 7.405 -24.306 1.00 96.94 183 ARG A O 1
ATOM 1453 N N . ALA A 1 184 ? 20.028 8.841 -25.984 1.00 96.62 184 ALA A N 1
ATOM 1454 C CA . ALA A 1 184 ? 20.414 10.051 -25.255 1.00 96.62 184 ALA A CA 1
ATOM 1455 C C . ALA A 1 184 ? 19.482 10.342 -24.062 1.00 96.62 184 ALA A C 1
ATOM 1457 O O . ALA A 1 184 ? 19.964 10.666 -22.977 1.00 96.62 184 ALA A O 1
ATOM 1458 N N . TYR A 1 185 ? 18.167 10.153 -24.224 1.00 97.06 185 TYR A N 1
ATOM 1459 C CA . TYR A 1 185 ? 17.195 10.276 -23.132 1.00 97.06 185 TYR A CA 1
ATOM 1460 C C . TYR A 1 185 ? 17.492 9.297 -21.985 1.00 97.06 185 TYR A C 1
ATOM 1462 O O . TYR A 1 185 ? 17.569 9.707 -20.827 1.00 97.06 185 TYR A O 1
ATOM 1470 N N . ILE A 1 186 ? 17.741 8.019 -22.294 1.00 97.44 186 ILE A N 1
ATOM 1471 C CA . ILE A 1 186 ? 18.078 7.008 -21.280 1.00 97.44 186 ILE A CA 1
ATOM 1472 C C . ILE A 1 186 ? 19.427 7.308 -20.605 1.00 97.44 186 ILE A C 1
ATOM 1474 O O . ILE A 1 186 ? 19.549 7.116 -19.396 1.00 97.44 186 ILE A O 1
ATOM 1478 N N . MET A 1 187 ? 20.425 7.826 -21.332 1.00 95.94 187 MET A N 1
ATOM 1479 C CA . MET A 1 187 ? 21.680 8.302 -20.728 1.00 95.94 187 MET A CA 1
ATOM 1480 C C . MET A 1 187 ? 21.441 9.452 -19.734 1.00 95.94 187 MET A C 1
ATOM 1482 O O . MET A 1 187 ? 21.947 9.400 -18.615 1.00 95.94 187 MET A O 1
ATOM 1486 N N . ALA A 1 188 ? 20.644 10.459 -20.102 1.00 96.69 188 ALA A N 1
ATOM 1487 C CA . ALA A 1 188 ? 20.321 11.583 -19.218 1.00 96.69 188 ALA A CA 1
ATOM 1488 C C . ALA A 1 188 ? 19.528 11.141 -17.973 1.00 96.69 188 ALA A C 1
ATOM 1490 O O . ALA A 1 188 ? 19.819 11.578 -16.858 1.00 96.69 188 ALA A O 1
ATOM 1491 N N . GLU A 1 189 ? 18.575 10.223 -18.141 1.00 96.56 189 GLU A N 1
ATOM 1492 C CA . GLU A 1 189 ? 17.767 9.684 -17.044 1.00 96.56 189 GLU A CA 1
ATOM 1493 C C . GLU A 1 189 ? 18.613 8.856 -16.056 1.00 96.56 189 GLU A C 1
ATOM 1495 O O . GLU A 1 189 ? 18.392 8.936 -14.848 1.00 96.56 189 GLU A O 1
ATOM 1500 N N . ARG A 1 190 ? 19.657 8.148 -16.518 1.00 96.94 190 ARG A N 1
ATOM 1501 C CA . ARG A 1 190 ? 20.658 7.530 -15.621 1.00 96.94 190 ARG A CA 1
ATOM 1502 C C . ARG A 1 190 ? 21.409 8.555 -14.789 1.00 96.94 190 ARG A C 1
ATOM 1504 O O . ARG A 1 190 ? 21.545 8.361 -13.584 1.00 96.94 190 ARG A O 1
ATOM 1511 N N . SER A 1 191 ? 21.873 9.643 -15.403 1.00 95.94 191 SER A N 1
ATOM 1512 C CA . SER A 1 191 ? 22.543 10.727 -14.676 1.00 95.94 191 SER A CA 1
ATOM 1513 C C . SER A 1 191 ? 21.621 11.336 -13.616 1.00 95.94 191 SER A C 1
ATOM 1515 O O . SER A 1 191 ? 22.055 11.556 -12.486 1.00 95.94 191 SER A O 1
ATOM 1517 N N . ARG A 1 192 ? 20.327 11.509 -13.928 1.00 96.38 192 ARG A N 1
ATOM 1518 C CA . ARG A 1 192 ? 19.303 11.960 -12.969 1.00 96.38 192 ARG A CA 1
ATOM 1519 C C . ARG A 1 192 ? 19.125 10.979 -11.801 1.00 96.38 192 ARG A C 1
ATOM 1521 O O . ARG A 1 192 ? 19.070 11.410 -10.651 1.00 96.38 192 ARG A O 1
ATOM 1528 N N . ILE A 1 193 ? 19.063 9.674 -12.077 1.00 95.75 193 ILE A N 1
ATOM 1529 C CA . ILE A 1 193 ? 18.939 8.614 -11.057 1.00 95.75 193 ILE A CA 1
ATOM 1530 C C . ILE A 1 193 ? 20.183 8.563 -10.161 1.00 95.75 193 ILE A C 1
ATOM 1532 O O . ILE A 1 193 ? 20.053 8.498 -8.940 1.00 95.75 193 ILE A O 1
ATOM 1536 N N . LEU A 1 194 ? 21.386 8.637 -10.738 1.00 94.75 194 LEU A N 1
ATOM 1537 C CA . LEU A 1 194 ? 22.641 8.676 -9.982 1.00 94.75 194 LEU A CA 1
ATOM 1538 C C . LEU A 1 194 ? 22.733 9.930 -9.102 1.00 94.75 194 LEU A C 1
ATOM 1540 O O . LEU A 1 194 ? 23.097 9.823 -7.933 1.00 94.75 194 LEU A O 1
ATOM 1544 N N . GLN A 1 195 ? 22.338 11.099 -9.616 1.00 94.75 195 GLN A N 1
ATOM 1545 C CA . GLN A 1 195 ? 22.314 12.340 -8.840 1.00 94.75 195 GLN A CA 1
ATOM 1546 C C . GLN A 1 195 ? 21.319 12.257 -7.672 1.00 94.75 195 GLN A C 1
ATOM 1548 O O . GLN A 1 195 ? 21.697 12.558 -6.539 1.00 94.75 195 GLN A O 1
ATOM 1553 N N . LYS A 1 196 ? 20.094 11.770 -7.915 1.00 93.88 196 LYS A N 1
ATOM 1554 C CA . LYS A 1 196 ? 19.087 11.507 -6.873 1.00 93.88 196 LYS A CA 1
ATOM 1555 C C . LYS A 1 196 ? 19.647 10.572 -5.793 1.00 93.88 196 LYS A C 1
ATOM 1557 O O . LYS A 1 196 ? 19.689 10.946 -4.623 1.00 93.88 196 LYS A O 1
ATOM 1562 N N . LYS A 1 197 ? 20.180 9.409 -6.189 1.00 91.19 197 LYS A N 1
ATOM 1563 C CA . LYS A 1 197 ? 20.779 8.436 -5.257 1.00 91.19 197 LYS A CA 1
ATOM 1564 C C . LYS A 1 197 ? 21.999 8.997 -4.507 1.00 91.19 197 LYS A C 1
ATOM 1566 O O . LYS A 1 197 ? 22.224 8.599 -3.370 1.00 91.19 197 LYS A O 1
ATOM 1571 N N . SER A 1 198 ? 22.747 9.952 -5.072 1.00 89.56 198 SER A N 1
ATOM 1572 C CA . SER A 1 198 ? 23.846 10.632 -4.360 1.00 89.56 198 SER A CA 1
ATOM 1573 C C . SER A 1 198 ? 23.363 11.596 -3.267 1.00 89.56 198 SER A C 1
ATOM 1575 O O . SER A 1 198 ? 24.026 11.742 -2.244 1.00 89.56 198 SER A O 1
ATOM 1577 N N . GLN A 1 199 ? 22.190 12.211 -3.451 1.00 82.12 199 GLN A N 1
ATOM 1578 C CA . GLN A 1 199 ? 21.565 13.093 -2.461 1.00 82.12 199 GLN A CA 1
ATOM 1579 C C . GLN A 1 199 ? 20.870 12.283 -1.357 1.00 82.12 199 GLN A C 1
ATOM 1581 O O . GLN A 1 199 ? 21.003 12.602 -0.179 1.00 82.12 199 GLN A O 1
ATOM 1586 N N . GLU A 1 200 ? 20.193 11.191 -1.721 1.00 73.88 200 GLU A N 1
ATOM 1587 C CA . GLU A 1 200 ? 19.548 10.264 -0.777 1.00 73.88 200 GLU A CA 1
ATOM 1588 C C . GLU A 1 200 ? 20.575 9.413 0.004 1.00 73.88 200 GLU A C 1
ATOM 1590 O O . GLU A 1 200 ? 20.356 9.060 1.164 1.00 73.88 200 GLU A O 1
ATOM 1595 N N . GLY A 1 201 ? 21.734 9.121 -0.600 1.00 57.09 201 GLY A N 1
ATOM 1596 C CA . GLY A 1 201 ? 22.802 8.305 -0.013 1.00 57.09 201 GLY A CA 1
ATOM 1597 C C . GLY A 1 201 ? 23.479 8.915 1.220 1.00 57.09 201 GLY A C 1
ATOM 1598 O O . GLY A 1 201 ? 24.034 8.171 2.030 1.00 57.09 201 GLY A O 1
ATOM 1599 N N . GLY A 1 202 ? 23.362 10.232 1.430 1.00 47.53 202 GLY A N 1
ATOM 1600 C CA . GLY A 1 202 ? 23.905 10.949 2.594 1.00 47.53 202 GLY A CA 1
ATOM 1601 C C . GLY A 1 202 ? 23.310 10.546 3.953 1.00 47.53 202 GLY A C 1
ATOM 1602 O O . GLY A 1 202 ? 23.697 11.093 4.982 1.00 47.53 202 GLY A O 1
ATOM 1603 N N . SER A 1 203 ? 22.365 9.602 3.991 1.00 50.16 203 SER A N 1
ATOM 1604 C CA . SER A 1 203 ? 21.824 9.014 5.226 1.00 50.16 203 SER A CA 1
ATOM 1605 C C . SER A 1 203 ? 21.742 7.479 5.189 1.00 50.16 203 SER A C 1
ATOM 1607 O O . SER A 1 203 ? 21.006 6.881 5.970 1.00 50.16 203 SER A O 1
ATOM 1609 N N . SER A 1 204 ? 22.517 6.821 4.313 1.00 47.72 204 SER A N 1
ATOM 1610 C CA . SER A 1 204 ? 22.603 5.352 4.215 1.00 47.72 204 SER A CA 1
ATOM 1611 C C . SER A 1 204 ? 23.981 4.816 4.636 1.00 47.72 204 SER A C 1
ATOM 1613 O O . SER A 1 204 ? 24.652 4.083 3.909 1.00 47.72 204 SER A O 1
ATOM 1615 N N . ALA A 1 205 ? 24.418 5.176 5.845 1.00 50.53 205 ALA A N 1
ATOM 1616 C CA . ALA A 1 205 ? 25.619 4.618 6.472 1.00 50.53 205 ALA A CA 1
ATOM 1617 C C . ALA A 1 205 ? 25.372 3.160 6.923 1.00 50.53 205 ALA A C 1
ATOM 1619 O O . ALA A 1 205 ? 25.150 2.895 8.101 1.00 50.53 205 ALA A O 1
ATOM 1620 N N . GLY A 1 206 ? 25.344 2.224 5.964 1.00 52.19 206 GLY A N 1
ATOM 1621 C CA . GLY A 1 206 ? 24.955 0.825 6.205 1.00 52.19 206 GLY A CA 1
ATOM 1622 C C . GLY A 1 206 ? 25.850 -0.261 5.597 1.00 52.19 206 GLY A C 1
ATOM 1623 O O . GLY A 1 206 ? 25.708 -1.413 5.987 1.00 52.19 206 GLY A O 1
ATOM 1624 N N . PHE A 1 207 ? 26.761 0.067 4.668 1.00 44.53 207 PHE A N 1
ATOM 1625 C CA . PHE A 1 207 ? 27.603 -0.937 3.982 1.00 44.53 207 PHE A CA 1
ATOM 1626 C C . PHE A 1 207 ? 29.083 -0.553 3.770 1.00 44.53 207 PHE A C 1
ATOM 1628 O O . PHE A 1 207 ? 29.846 -1.382 3.285 1.00 44.53 207 PHE A O 1
ATOM 1635 N N . GLY A 1 208 ? 29.518 0.660 4.141 1.00 44.31 208 GLY A N 1
ATOM 1636 C CA . GLY A 1 208 ? 30.929 1.072 4.023 1.00 44.31 208 GLY A CA 1
ATOM 1637 C C . GLY A 1 208 ? 31.813 0.631 5.199 1.00 44.31 208 GLY A C 1
ATOM 1638 O O . GLY A 1 208 ? 32.941 0.187 5.008 1.00 44.31 208 GLY A O 1
ATOM 1639 N N . ASN A 1 209 ? 31.275 0.694 6.420 1.00 50.44 209 ASN A N 1
ATOM 1640 C CA . ASN A 1 209 ? 32.039 0.700 7.677 1.00 50.44 209 ASN A CA 1
ATOM 1641 C C . ASN A 1 209 ? 32.665 -0.656 8.087 1.00 50.44 209 ASN A C 1
ATOM 1643 O O . ASN A 1 209 ? 33.022 -0.833 9.249 1.00 50.44 209 ASN A O 1
ATOM 1647 N N . LEU A 1 210 ? 32.777 -1.629 7.175 1.00 49.31 210 LEU A N 1
ATOM 1648 C CA . LEU A 1 210 ? 33.366 -2.946 7.449 1.00 49.31 210 LEU A CA 1
ATOM 1649 C C . LEU A 1 210 ? 34.856 -3.040 7.061 1.00 49.31 210 LEU A C 1
ATOM 1651 O O . LEU A 1 210 ? 35.508 -4.007 7.447 1.00 49.31 210 LEU A O 1
ATOM 1655 N N . PHE A 1 211 ? 35.407 -2.063 6.324 1.00 44.62 211 PHE A N 1
ATOM 1656 C CA . PHE A 1 211 ? 36.781 -2.144 5.792 1.00 44.62 211 PHE A CA 1
ATOM 1657 C C . PHE A 1 211 ? 37.779 -1.087 6.302 1.00 44.62 211 PHE A C 1
ATOM 1659 O O . PHE A 1 211 ? 38.984 -1.302 6.182 1.00 44.62 211 PHE A O 1
ATOM 1666 N N . ASP A 1 212 ? 37.327 -0.009 6.956 1.00 50.84 212 ASP A N 1
ATOM 1667 C CA . ASP A 1 212 ? 38.225 1.020 7.522 1.00 50.84 212 ASP A CA 1
ATOM 1668 C C . ASP A 1 212 ? 39.110 0.497 8.676 1.00 50.84 212 ASP A C 1
ATOM 1670 O O . ASP A 1 212 ? 40.132 1.093 9.011 1.00 50.84 212 ASP A O 1
ATOM 1674 N N . GLY A 1 213 ? 38.758 -0.647 9.277 1.00 49.53 213 GLY A N 1
ATOM 1675 C CA . GLY A 1 213 ? 39.475 -1.236 10.415 1.00 49.53 213 GLY A CA 1
ATOM 1676 C C . GLY A 1 213 ? 40.790 -1.958 10.087 1.00 49.53 213 GLY A C 1
ATOM 1677 O O . GLY A 1 213 ? 41.465 -2.404 11.011 1.00 49.53 213 GLY A O 1
ATOM 1678 N N . LEU A 1 214 ? 41.160 -2.106 8.808 1.00 51.44 214 LEU A N 1
ATOM 1679 C CA . LEU A 1 214 ? 42.350 -2.870 8.385 1.00 51.44 214 LEU A CA 1
ATOM 1680 C C . LEU A 1 214 ? 43.547 -1.992 7.968 1.00 51.44 214 LEU A C 1
ATOM 1682 O O . LEU A 1 214 ? 44.615 -2.517 7.657 1.00 51.44 214 LEU A O 1
ATOM 1686 N N . GLY A 1 215 ? 43.405 -0.663 8.004 1.00 47.84 215 GLY A N 1
ATOM 1687 C CA . GLY A 1 215 ? 44.449 0.318 7.671 1.00 47.84 215 GLY A CA 1
ATOM 1688 C C . GLY A 1 215 ? 45.543 0.486 8.736 1.00 47.84 215 GLY A C 1
ATOM 1689 O O . GLY A 1 215 ? 45.886 1.612 9.091 1.00 47.84 215 GLY A O 1
ATOM 1690 N N . GLY A 1 216 ? 46.079 -0.614 9.273 1.00 44.31 216 GLY A N 1
ATOM 1691 C CA . GLY A 1 216 ? 47.086 -0.628 10.342 1.00 44.31 216 GLY A CA 1
ATOM 1692 C C . GLY A 1 216 ? 48.473 -0.145 9.901 1.00 44.31 216 GLY A C 1
ATOM 1693 O O . GLY A 1 216 ? 49.402 -0.943 9.797 1.00 44.31 216 GLY A O 1
ATOM 1694 N N . SER A 1 217 ? 48.624 1.158 9.648 1.00 50.59 217 SER A N 1
ATOM 1695 C CA . SER A 1 217 ? 49.900 1.787 9.281 1.00 50.59 217 SER A CA 1
ATOM 1696 C C . SER A 1 217 ? 50.889 1.775 10.453 1.00 50.59 217 SER A C 1
ATOM 1698 O O . SER A 1 217 ? 50.915 2.689 11.277 1.00 50.59 217 SER A O 1
ATOM 1700 N N . GLY A 1 218 ? 51.718 0.733 10.527 1.00 53.09 218 GLY A N 1
ATOM 1701 C CA . GLY A 1 218 ? 52.759 0.593 11.542 1.00 53.09 218 GLY A CA 1
ATOM 1702 C C . GLY A 1 218 ? 53.901 1.596 11.368 1.00 53.09 218 GLY A C 1
ATOM 1703 O O . GLY A 1 218 ? 54.831 1.353 10.605 1.00 53.09 218 GLY A O 1
ATOM 1704 N N . SER A 1 219 ? 53.866 2.692 12.126 1.00 54.41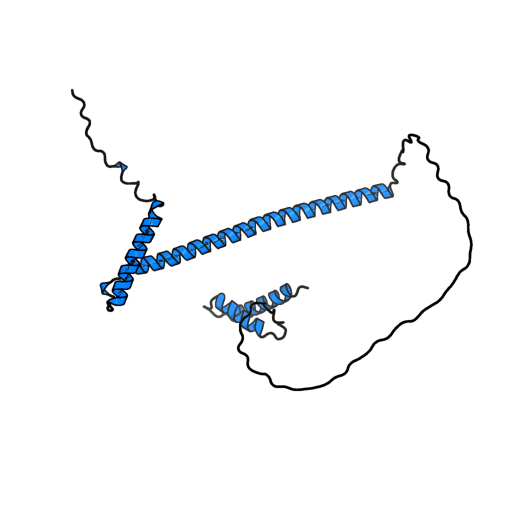 219 SER A N 1
ATOM 1705 C CA . SER A 1 219 ? 54.980 3.639 12.270 1.00 54.41 219 SER A CA 1
ATOM 1706 C C . SER A 1 219 ? 55.113 4.066 13.735 1.00 54.41 219 SER A C 1
ATOM 1708 O O . SER A 1 219 ? 54.553 5.077 14.155 1.00 54.41 219 SER A O 1
ATOM 1710 N N . GLY A 1 220 ? 55.814 3.247 14.521 1.00 44.75 220 GLY A N 1
ATOM 1711 C CA . GLY A 1 220 ? 55.938 3.393 15.974 1.00 44.75 220 GLY A CA 1
ATOM 1712 C C . GLY A 1 220 ? 57.137 2.626 16.525 1.00 44.75 220 GLY A C 1
ATOM 1713 O O . GLY A 1 220 ? 56.981 1.788 17.408 1.00 44.75 220 GLY A O 1
ATOM 1714 N N . LEU A 1 221 ? 58.320 2.872 15.954 1.00 46.69 221 LEU A N 1
ATOM 1715 C CA . LEU A 1 221 ? 59.581 2.460 16.569 1.00 46.69 221 LEU A CA 1
ATOM 1716 C C . LEU A 1 221 ? 59.778 3.263 17.862 1.00 46.69 221 LEU A C 1
ATOM 1718 O O . LEU A 1 221 ? 59.734 4.489 17.827 1.00 46.69 221 LEU A O 1
ATOM 1722 N N . ASN A 1 222 ? 60.020 2.563 18.968 1.00 44.22 222 ASN A N 1
ATOM 1723 C CA . ASN A 1 222 ? 60.705 3.110 20.135 1.00 44.22 222 ASN A CA 1
ATOM 1724 C C . ASN A 1 222 ? 62.107 2.495 20.152 1.00 44.22 222 ASN A C 1
ATOM 1726 O O . ASN A 1 222 ? 62.234 1.285 19.950 1.00 44.22 222 ASN A O 1
ATOM 1730 N N . ASP A 1 223 ? 63.130 3.314 20.378 1.00 43.53 223 ASP A N 1
ATOM 1731 C CA . ASP A 1 223 ? 64.527 2.875 20.388 1.00 43.53 223 ASP A CA 1
ATOM 1732 C C . ASP A 1 223 ? 64.844 1.960 21.582 1.00 43.53 223 ASP A C 1
ATOM 1734 O O . ASP A 1 223 ? 64.485 2.290 22.714 1.00 43.53 223 ASP A O 1
ATOM 1738 N N . TYR A 1 224 ? 65.572 0.865 21.321 1.00 44.72 224 TYR A N 1
ATOM 1739 C CA . TYR A 1 224 ? 66.531 0.211 22.227 1.00 44.72 224 TYR A CA 1
ATOM 1740 C C . TYR A 1 224 ? 67.496 -0.686 21.437 1.00 44.72 224 TYR A C 1
ATOM 1742 O O . TYR A 1 224 ? 67.022 -1.371 20.503 1.00 44.72 224 TYR A O 1
#

Sequence (224 aa):
MDTISTQARKLNGCVKQLENL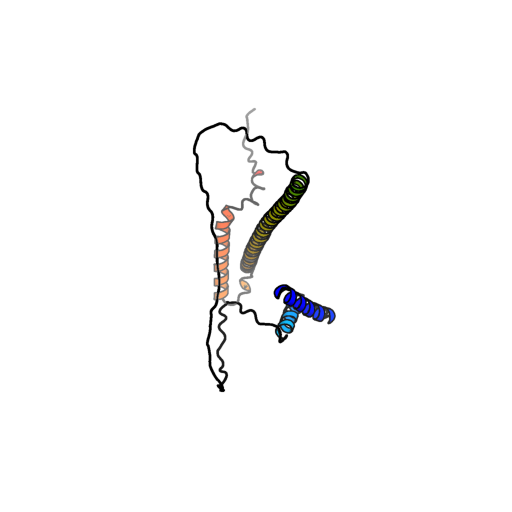NPSGASEKDILDRAKVLFMQDPNFEKFKDNVPTARHAAPKKRQVNYDSSQSDSHPPSPISSSPGLSSSFNKEVDTDSGSDFSTRPIGVKKAKLKKKNDEDTTILLKSVKSDNEQLIDMLKKSSLDRQEQLQIQRQNMAYKEQKREDKIMFMDLNSIHDPQTRAYIMAERSRILQKKSQEGGSSAGFGNLFDGLGGSGSGLNDY

Foldseek 3Di:
DDPVVVLVVQLVVLLVVLVVVPPPPDDPVNSNVSSVVVSVVPPPPPDDPPVDPPDDDDDDDDDDDDDDDDDDDDDDDDDDDDDDDDDDDDDDDDDDDDDDPCPDDPDPPVVVVVVVVVVVVVVVVVVVVVVVVVVVVVVVVVVVVVVVVVVVVVVVVVVVVVVVVLVCLVPDDLVVDPDPVVSVVSVVSNVVSVVVCVVVVVPCPDPPPPPPVPPPPDDDDDDD

Organism: NCBI:txid186058

Solvent-accessible surface area (backbone atoms only — not comparable to full-atom values): 14808 Å² total; per-residue (Å²): 136,54,68,66,62,56,52,51,53,51,45,56,47,39,40,52,55,53,59,74,64,59,61,86,86,64,49,73,67,56,49,49,57,50,21,52,53,58,52,69,65,42,88,86,54,78,76,79,77,70,92,63,91,73,87,70,85,89,75,90,82,81,92,79,90,81,91,84,83,83,91,81,92,92,82,89,91,83,91,88,91,90,86,86,89,87,90,82,90,90,86,83,91,82,93,75,94,72,94,72,83,77,78,70,74,80,70,54,69,71,58,48,61,49,48,56,47,54,57,50,52,51,52,51,50,55,51,49,57,49,55,54,50,52,52,49,52,50,51,51,53,47,55,52,48,58,50,50,50,51,57,47,54,51,50,53,53,51,51,52,56,48,50,58,49,51,50,52,60,67,69,54,68,64,83,78,43,82,52,67,66,63,37,50,51,51,53,52,50,40,53,52,51,52,52,50,50,59,64,62,46,78,77,59,94,78,80,69,88,81,60,75,86,71,75,77,79,87,82,79,86,74,92,130

Mean predicted aligned error: 22.93 Å

Radius of gyration: 41.77 Å; Cα contacts (8 Å, |Δi|>4): 32; chains: 1; bounding box: 138×56×97 Å

pLDDT: mean 70.92, std 23.06, range [31.55, 98.19]

InterPro domains:
  IPR029466 No apical meristem-associated, C-terminal domain [PF14303] (46-193)